Protein AF-A0A9N8PNR7-F1 (afdb_monomer_lite)

Radius of gyration: 20.7 Å; chains: 1; bounding box: 48×47×60 Å

pLDDT: mean 72.51, std 18.79, range [33.12, 95.94]

InterPro domains:
  IPR016035 Acyl transferase/acyl hydrolase/lysophospholipase [SSF52151] (1-123)

Structure (mmCIF, N/CA/C/O backbone):
data_AF-A0A9N8PNR7-F1
#
_entry.id   AF-A0A9N8PNR7-F1
#
loop_
_atom_site.group_PDB
_atom_site.id
_atom_site.type_symbol
_atom_site.label_atom_id
_atom_site.label_alt_id
_atom_site.label_comp_id
_atom_site.label_asym_id
_atom_site.label_entity_id
_atom_site.label_seq_id
_atom_site.pdbx_PDB_ins_code
_atom_site.Cartn_x
_atom_site.Cartn_y
_atom_site.Cartn_z
_atom_site.occupancy
_atom_site.B_iso_or_equiv
_atom_site.auth_seq_id
_atom_site.auth_comp_id
_atom_site.auth_asym_id
_atom_site.auth_atom_id
_atom_site.pdbx_PDB_model_num
ATOM 1 N N . GLY A 1 1 ? -2.608 -2.794 10.780 1.00 58.34 1 GLY A N 1
ATOM 2 C CA . GLY A 1 1 ? -4.012 -2.817 11.255 1.00 58.34 1 GLY A CA 1
ATOM 3 C C . GLY A 1 1 ? -4.199 -1.891 12.449 1.00 58.34 1 GLY A C 1
ATOM 4 O O . GLY A 1 1 ? -3.217 -1.513 13.078 1.00 58.34 1 GLY A O 1
ATOM 5 N N . GLY A 1 2 ? -5.443 -1.522 12.770 1.00 70.50 2 GLY A N 1
ATOM 6 C CA . GLY A 1 2 ? -5.785 -0.768 13.983 1.00 70.50 2 GLY A CA 1
ATOM 7 C C . GLY A 1 2 ? -6.489 0.559 13.710 1.00 70.50 2 GLY A C 1
ATOM 8 O O . GLY A 1 2 ? -5.841 1.603 13.689 1.00 70.50 2 GLY A O 1
ATOM 9 N N . GLY A 1 3 ? -7.816 0.512 13.554 1.00 73.62 3 GLY A N 1
ATOM 10 C CA . GLY A 1 3 ? -8.660 1.704 13.417 1.00 73.62 3 GLY A CA 1
ATOM 11 C C . GLY A 1 3 ? -8.227 2.585 12.248 1.00 73.62 3 GLY A C 1
ATOM 12 O O . GLY A 1 3 ? -7.808 2.075 11.209 1.00 73.62 3 GLY A O 1
ATOM 13 N N . ILE A 1 4 ? -8.240 3.903 12.432 1.00 73.75 4 ILE A N 1
ATOM 14 C CA . ILE A 1 4 ? -7.904 4.839 11.354 1.00 73.75 4 ILE A CA 1
ATOM 15 C C . ILE A 1 4 ? -6.469 4.709 10.824 1.00 73.75 4 ILE A C 1
ATOM 17 O O . ILE A 1 4 ? -6.209 5.003 9.661 1.00 73.75 4 ILE A O 1
ATOM 21 N N . ARG A 1 5 ? -5.552 4.129 11.610 1.00 78.31 5 ARG A N 1
ATOM 22 C CA . ARG A 1 5 ? -4.163 3.883 11.189 1.00 78.31 5 ARG A CA 1
ATOM 23 C C . ARG A 1 5 ? -4.039 2.875 10.044 1.00 78.31 5 ARG A C 1
ATOM 25 O O . ARG A 1 5 ? -2.979 2.780 9.444 1.00 78.31 5 ARG A O 1
ATOM 32 N N . GLY A 1 6 ? -5.096 2.127 9.710 1.00 83.88 6 GLY A N 1
ATOM 33 C CA . GLY A 1 6 ? -5.101 1.320 8.483 1.00 83.88 6 GLY A CA 1
ATOM 34 C C . GLY A 1 6 ? -4.947 2.161 7.210 1.00 83.88 6 GLY A C 1
ATOM 35 O O . GLY A 1 6 ? -4.367 1.670 6.247 1.00 83.88 6 GLY A O 1
ATOM 36 N N . LEU A 1 7 ? -5.345 3.441 7.239 1.00 87.62 7 LEU A N 1
ATOM 37 C CA . LEU A 1 7 ? -5.120 4.375 6.132 1.00 87.62 7 LEU A CA 1
ATOM 38 C C . LEU A 1 7 ? -3.624 4.570 5.850 1.00 87.62 7 LEU A C 1
ATOM 40 O O . LEU A 1 7 ? -3.218 4.660 4.701 1.00 87.62 7 LEU A O 1
ATOM 44 N N . VAL A 1 8 ? -2.788 4.545 6.889 1.00 88.31 8 VAL A N 1
ATOM 45 C CA . VAL A 1 8 ? -1.325 4.634 6.766 1.00 88.31 8 VAL A CA 1
ATOM 46 C C . VAL A 1 8 ? -0.791 3.474 5.932 1.00 88.31 8 VAL A C 1
ATOM 48 O O . VAL A 1 8 ? -0.008 3.682 5.014 1.00 88.31 8 VAL A O 1
ATOM 51 N N . SER A 1 9 ? -1.248 2.250 6.220 1.00 89.56 9 SER A N 1
ATOM 52 C CA . SER A 1 9 ? -0.855 1.057 5.463 1.00 89.56 9 SER A CA 1
ATOM 53 C C . SER A 1 9 ? -1.266 1.158 3.994 1.00 89.56 9 SER A C 1
ATOM 55 O O . SER A 1 9 ? -0.486 0.780 3.127 1.00 89.56 9 SER A O 1
ATOM 57 N N . LEU A 1 10 ? -2.458 1.694 3.715 1.00 93.38 10 LEU A N 1
ATOM 58 C CA . LEU A 1 10 ? -2.933 1.905 2.348 1.00 93.38 10 LEU A CA 1
ATOM 59 C C . LEU A 1 10 ? -2.099 2.944 1.596 1.00 93.38 10 LEU A C 1
ATOM 61 O O . LEU A 1 10 ? -1.730 2.699 0.456 1.00 93.38 10 LEU A O 1
ATOM 65 N N . LEU A 1 11 ? -1.755 4.065 2.230 1.00 93.25 11 LEU A N 1
ATOM 66 C CA . LEU A 1 11 ? -0.949 5.116 1.600 1.00 93.25 11 LEU A CA 1
ATOM 67 C C . LEU A 1 11 ? 0.505 4.681 1.376 1.00 93.25 11 LEU A C 1
ATOM 69 O O . LEU A 1 11 ? 1.090 4.986 0.340 1.00 93.25 11 LEU A O 1
ATOM 73 N N . ILE A 1 12 ? 1.087 3.918 2.309 1.00 92.81 12 ILE A N 1
ATOM 74 C CA . ILE A 1 12 ? 2.406 3.303 2.100 1.00 92.81 12 ILE A CA 1
ATOM 75 C C . ILE A 1 12 ? 2.353 2.337 0.915 1.00 92.81 12 ILE A C 1
ATOM 77 O O . ILE A 1 12 ? 3.214 2.390 0.038 1.00 92.81 12 ILE A O 1
ATOM 81 N N . LEU A 1 13 ? 1.327 1.484 0.856 1.00 95.06 13 LEU A N 1
ATOM 82 C CA . LEU A 1 13 ? 1.155 0.551 -0.251 1.00 95.06 13 LEU A CA 1
ATOM 83 C C . LEU A 1 13 ? 0.914 1.271 -1.584 1.00 95.06 13 LEU A C 1
ATOM 85 O O . LEU A 1 13 ? 1.477 0.860 -2.593 1.00 95.06 13 LEU A O 1
ATOM 89 N N . GLN A 1 14 ? 0.141 2.359 -1.595 1.00 95.94 14 GLN A N 1
ATOM 90 C CA . GLN A 1 14 ? -0.050 3.212 -2.770 1.00 95.94 14 GLN A CA 1
ATOM 91 C C . GLN A 1 14 ? 1.293 3.721 -3.289 1.00 95.94 14 GLN A C 1
ATOM 93 O O . GLN A 1 14 ? 1.580 3.567 -4.473 1.00 95.94 14 GLN A O 1
ATOM 98 N N . ARG A 1 15 ? 2.160 4.222 -2.402 1.00 95.25 15 ARG A N 1
ATOM 99 C CA . ARG A 1 15 ? 3.491 4.697 -2.789 1.00 95.25 15 ARG A CA 1
ATOM 100 C C . ARG A 1 15 ? 4.375 3.581 -3.351 1.00 95.25 15 ARG A C 1
ATOM 102 O O . ARG A 1 15 ? 5.071 3.789 -4.340 1.00 95.25 15 ARG A O 1
ATOM 109 N N . ILE A 1 16 ? 4.323 2.382 -2.769 1.00 95.62 16 ILE A N 1
ATOM 110 C CA . ILE A 1 16 ? 5.032 1.206 -3.303 1.00 95.62 16 ILE A CA 1
ATOM 111 C C . ILE A 1 16 ? 4.510 0.844 -4.701 1.00 95.62 16 ILE A C 1
ATOM 113 O O . ILE A 1 16 ? 5.301 0.591 -5.606 1.00 95.62 16 ILE A O 1
ATOM 117 N N . LEU A 1 17 ? 3.191 0.855 -4.904 1.00 95.62 17 LEU A N 1
ATOM 118 C CA . LEU A 1 17 ? 2.580 0.580 -6.206 1.00 95.62 17 LEU A CA 1
ATOM 119 C C . LEU A 1 17 ? 2.934 1.644 -7.256 1.00 95.62 17 LEU A C 1
ATOM 121 O O . LEU A 1 17 ? 3.054 1.310 -8.432 1.00 95.62 17 LEU A O 1
ATOM 125 N N . GLU A 1 18 ? 3.155 2.897 -6.854 1.00 95.25 18 GLU A N 1
ATOM 126 C CA . GLU A 1 18 ? 3.655 3.947 -7.749 1.00 95.25 18 GLU A CA 1
ATOM 127 C C . GLU A 1 18 ? 5.088 3.648 -8.198 1.00 95.25 18 GLU A C 1
ATOM 129 O O . GLU A 1 18 ? 5.371 3.711 -9.392 1.00 95.25 18 GLU A O 1
ATOM 134 N N . PHE A 1 19 ? 5.971 3.225 -7.285 1.00 95.88 19 PHE A N 1
ATOM 135 C CA . PHE A 1 19 ? 7.318 2.783 -7.661 1.00 95.88 19 PHE A CA 1
ATOM 136 C C . PHE A 1 19 ? 7.293 1.563 -8.590 1.00 95.88 19 PHE A C 1
ATOM 138 O O . PHE A 1 19 ? 8.064 1.506 -9.545 1.00 95.88 19 PHE A O 1
ATOM 145 N N . ILE A 1 20 ? 6.389 0.607 -8.353 1.00 95.31 20 ILE A N 1
ATOM 146 C CA . ILE A 1 20 ? 6.191 -0.555 -9.235 1.00 95.31 20 ILE A CA 1
ATOM 147 C C . ILE A 1 20 ? 5.739 -0.106 -10.626 1.00 95.31 20 ILE A C 1
ATOM 149 O O . ILE A 1 20 ? 6.285 -0.569 -11.624 1.00 95.31 20 ILE A O 1
ATOM 153 N N . ARG A 1 21 ? 4.759 0.802 -10.706 1.00 92.88 21 ARG A N 1
ATOM 154 C CA . ARG A 1 21 ? 4.274 1.360 -11.975 1.00 92.88 21 ARG A CA 1
ATOM 155 C C . ARG A 1 21 ? 5.414 2.003 -12.758 1.00 92.88 21 ARG A C 1
ATOM 157 O O . ARG A 1 21 ? 5.539 1.772 -13.958 1.00 92.88 21 ARG A O 1
ATOM 164 N N . ASP A 1 22 ? 6.219 2.815 -12.085 1.00 93.25 22 ASP A N 1
ATOM 165 C CA . ASP A 1 22 ? 7.302 3.555 -12.720 1.00 93.25 22 ASP A CA 1
ATOM 166 C C . ASP A 1 22 ? 8.418 2.605 -13.201 1.00 93.25 22 ASP A C 1
ATOM 168 O O . ASP A 1 22 ? 8.936 2.786 -14.304 1.00 93.25 22 ASP A O 1
ATOM 172 N N . GLU A 1 23 ? 8.727 1.538 -12.453 1.00 94.06 23 GLU A N 1
ATOM 173 C CA . GLU A 1 23 ? 9.677 0.508 -12.902 1.00 94.06 23 GLU A CA 1
ATOM 174 C C . GLU A 1 23 ? 9.130 -0.333 -14.068 1.00 94.06 23 GLU A C 1
ATOM 176 O O . GLU A 1 23 ? 9.858 -0.573 -15.027 1.00 94.06 23 GLU A O 1
ATOM 181 N N . GLU A 1 24 ? 7.851 -0.733 -14.050 1.00 91.25 24 GLU A N 1
ATOM 182 C CA . GLU A 1 24 ? 7.217 -1.434 -15.183 1.00 91.25 24 GLU A CA 1
ATOM 183 C C . GLU A 1 24 ? 7.305 -0.607 -16.469 1.00 91.25 24 GLU A C 1
ATOM 185 O O . GLU A 1 24 ? 7.674 -1.134 -17.518 1.00 91.25 24 GLU A O 1
ATOM 190 N N . ARG A 1 25 ? 7.032 0.702 -16.380 1.00 89.12 25 ARG A N 1
ATOM 191 C CA . ARG A 1 25 ? 7.187 1.631 -17.508 1.00 89.12 25 ARG A CA 1
ATOM 192 C C . ARG A 1 25 ? 8.635 1.688 -17.987 1.00 89.12 25 ARG A C 1
ATOM 194 O O . ARG A 1 25 ? 8.876 1.620 -19.186 1.00 89.12 25 ARG A O 1
ATOM 201 N N . GLY A 1 26 ? 9.598 1.767 -17.067 1.00 90.19 26 GLY A N 1
ATOM 202 C CA . GLY A 1 26 ? 11.021 1.741 -17.409 1.00 90.19 26 GLY A CA 1
ATOM 203 C C . GLY A 1 26 ? 11.433 0.458 -18.136 1.00 90.19 26 GLY A C 1
ATOM 204 O O . GLY A 1 26 ? 12.176 0.510 -19.114 1.00 90.19 26 GLY A O 1
ATOM 205 N N . CYS A 1 27 ? 10.933 -0.699 -17.700 1.00 89.25 27 CYS A N 1
ATOM 206 C CA . CYS A 1 27 ? 11.158 -1.967 -18.388 1.00 89.25 27 CYS A CA 1
ATOM 207 C C . CYS A 1 27 ? 10.496 -2.013 -19.773 1.00 89.25 27 CYS A C 1
ATOM 209 O O . CYS A 1 27 ? 11.115 -2.509 -20.712 1.00 89.25 27 CYS A O 1
ATOM 211 N N . ASP A 1 28 ? 9.282 -1.483 -19.918 1.00 88.00 28 ASP A N 1
ATOM 212 C CA . ASP A 1 28 ? 8.586 -1.417 -21.207 1.00 88.00 28 ASP A CA 1
ATOM 213 C C . ASP A 1 28 ? 9.325 -0.523 -22.208 1.00 88.00 28 ASP A C 1
ATOM 215 O O . ASP A 1 28 ? 9.525 -0.938 -23.349 1.00 88.00 28 ASP A O 1
ATOM 219 N N . THR A 1 29 ? 9.813 0.647 -21.779 1.00 89.25 29 THR A N 1
ATOM 220 C CA . THR A 1 29 ? 10.646 1.526 -22.616 1.00 89.25 29 THR A CA 1
ATOM 221 C C . THR A 1 29 ? 11.879 0.788 -23.133 1.00 89.25 29 THR A C 1
ATOM 223 O O . THR A 1 29 ? 12.111 0.764 -24.337 1.00 89.25 29 THR A O 1
ATOM 226 N N . ARG A 1 30 ? 12.617 0.097 -22.251 1.00 90.12 30 ARG A N 1
ATOM 227 C CA . ARG A 1 30 ? 13.812 -0.677 -22.639 1.00 90.12 30 ARG A CA 1
ATOM 228 C C . ARG A 1 30 ? 13.486 -1.805 -23.624 1.00 90.12 30 ARG A C 1
ATOM 230 O O . ARG A 1 30 ? 14.284 -2.091 -24.510 1.00 90.12 30 ARG A O 1
ATOM 237 N N . MET A 1 31 ? 12.327 -2.457 -23.484 1.00 87.81 31 MET A N 1
ATOM 238 C CA . MET A 1 31 ? 11.883 -3.485 -24.435 1.00 87.81 31 MET A CA 1
ATOM 239 C C . MET A 1 31 ? 11.605 -2.894 -25.818 1.00 87.81 31 MET A C 1
ATOM 241 O O . MET A 1 31 ? 12.030 -3.473 -26.815 1.00 87.81 31 MET A O 1
ATOM 245 N N . VAL A 1 32 ? 10.926 -1.745 -25.871 1.00 88.81 32 VAL A N 1
ATOM 246 C CA . VAL A 1 32 ? 10.644 -1.036 -27.128 1.00 88.81 32 VAL A CA 1
ATOM 247 C C . VAL A 1 32 ? 11.936 -0.562 -27.792 1.00 88.81 32 VAL A C 1
ATOM 249 O O . VAL A 1 32 ? 12.107 -0.768 -28.990 1.00 88.81 32 VAL A O 1
ATOM 252 N N . GLU A 1 33 ? 12.873 0.001 -27.025 1.00 90.56 33 GLU A N 1
ATOM 253 C CA . GLU A 1 33 ? 14.196 0.419 -27.515 1.00 90.56 33 GLU A CA 1
ATOM 254 C C . GLU A 1 33 ? 15.016 -0.755 -28.071 1.00 90.56 33 GLU A C 1
ATOM 256 O O . GLU A 1 33 ? 15.728 -0.600 -29.060 1.00 90.56 33 GLU A O 1
ATOM 261 N N . ALA A 1 34 ? 14.870 -1.948 -27.489 1.00 90.50 34 ALA A N 1
ATOM 262 C CA . ALA A 1 34 ? 15.468 -3.183 -27.993 1.00 90.50 34 ALA A CA 1
ATOM 263 C C . ALA A 1 34 ? 14.737 -3.776 -29.221 1.00 90.50 34 ALA A C 1
ATOM 265 O O . ALA A 1 34 ? 15.109 -4.846 -29.699 1.00 90.50 34 ALA A O 1
ATOM 266 N N . GLY A 1 35 ? 13.701 -3.108 -29.741 1.00 88.81 35 GLY A N 1
ATOM 267 C CA . GLY A 1 35 ? 12.937 -3.546 -30.913 1.00 88.81 35 GLY A CA 1
ATOM 268 C C . GLY A 1 35 ? 11.841 -4.573 -30.614 1.00 88.81 35 GLY A C 1
ATOM 269 O O . GLY A 1 35 ? 11.294 -5.173 -31.540 1.00 88.81 35 GLY A O 1
ATOM 270 N N . HIS A 1 36 ? 11.494 -4.789 -29.343 1.00 86.81 36 HIS A N 1
ATOM 271 C CA . HIS A 1 36 ? 10.441 -5.717 -28.931 1.00 86.81 36 HIS A CA 1
ATOM 272 C C . HIS A 1 36 ? 9.119 -4.999 -28.629 1.00 86.81 36 HIS A C 1
ATOM 274 O O . HIS A 1 36 ? 9.076 -3.835 -28.235 1.00 86.81 36 HIS A O 1
ATOM 280 N N . ARG A 1 37 ? 7.999 -5.721 -28.761 1.00 80.81 37 ARG A N 1
ATOM 281 C CA . ARG A 1 37 ? 6.677 -5.208 -28.377 1.00 80.81 37 ARG A CA 1
ATOM 282 C C . ARG A 1 37 ? 6.503 -5.293 -26.861 1.00 80.81 37 ARG A C 1
ATOM 284 O O . ARG A 1 37 ? 6.556 -6.388 -26.306 1.00 80.81 37 ARG A O 1
ATOM 291 N N . ALA A 1 38 ? 6.252 -4.165 -26.199 1.00 78.94 38 ALA A N 1
ATOM 292 C CA . ALA A 1 38 ? 5.983 -4.150 -24.763 1.00 78.94 38 ALA A CA 1
ATOM 293 C C . ALA A 1 38 ? 4.488 -4.391 -24.454 1.00 78.94 38 ALA A C 1
ATOM 295 O O . ALA A 1 38 ? 3.630 -3.876 -25.182 1.00 78.94 38 ALA A O 1
ATOM 296 N N . PRO A 1 39 ? 4.146 -5.115 -23.369 1.00 71.38 39 PRO A N 1
ATOM 297 C CA . PRO A 1 39 ? 2.766 -5.498 -23.058 1.00 71.38 39 PRO A CA 1
ATOM 298 C C . PRO A 1 39 ? 1.781 -4.331 -22.915 1.00 71.38 39 PRO A C 1
ATOM 300 O O . PRO A 1 39 ? 0.607 -4.504 -23.217 1.00 71.38 39 PRO A O 1
ATOM 303 N N . ARG A 1 40 ? 2.242 -3.155 -22.466 1.00 66.81 40 ARG A N 1
ATOM 304 C CA . ARG A 1 40 ? 1.393 -1.980 -22.175 1.00 66.81 40 ARG A CA 1
ATOM 305 C C . ARG A 1 40 ? 1.332 -0.954 -23.315 1.00 66.81 40 ARG A C 1
ATOM 307 O O . ARG A 1 40 ? 0.836 0.152 -23.135 1.00 66.81 40 ARG A O 1
ATOM 314 N N . THR A 1 41 ? 1.856 -1.289 -24.495 1.00 59.19 41 THR A N 1
ATOM 315 C CA . THR A 1 41 ? 1.857 -0.389 -25.668 1.00 59.19 41 THR A CA 1
ATOM 316 C C . THR A 1 41 ? 0.569 -0.459 -26.495 1.00 59.19 41 THR A C 1
ATOM 318 O O . THR A 1 41 ? 0.453 0.222 -27.509 1.00 59.19 41 THR A O 1
ATOM 321 N N . ASP A 1 42 ? -0.421 -1.247 -26.063 1.00 55.25 42 ASP A N 1
ATOM 322 C CA . ASP A 1 42 ? -1.692 -1.496 -26.756 1.00 55.25 42 ASP A CA 1
ATOM 323 C C . ASP A 1 42 ? -2.754 -0.392 -26.562 1.00 55.25 42 ASP A C 1
ATOM 325 O O . ASP A 1 42 ? -3.923 -0.597 -26.878 1.00 55.25 42 ASP A O 1
ATOM 329 N N . GLY A 1 43 ? -2.365 0.797 -26.086 1.00 50.69 43 GLY A N 1
ATOM 330 C CA . GLY A 1 43 ? -3.255 1.961 -25.990 1.00 50.69 43 GLY A CA 1
ATOM 331 C C . GLY A 1 43 ? -4.166 1.985 -24.760 1.00 50.69 43 GLY A C 1
ATOM 332 O O . GLY A 1 43 ? -5.030 2.856 -24.671 1.00 50.69 43 GLY A O 1
ATOM 333 N N . ARG A 1 44 ? -3.978 1.076 -23.791 1.00 53.78 44 ARG A N 1
ATOM 334 C CA . ARG A 1 44 ? -4.575 1.236 -22.456 1.00 53.78 44 ARG A CA 1
ATOM 335 C C . ARG A 1 44 ? -3.921 2.411 -21.745 1.00 53.78 44 ARG A C 1
ATOM 337 O O . ARG A 1 44 ? -2.724 2.643 -21.902 1.00 53.78 44 ARG A O 1
ATOM 344 N N . ASP A 1 45 ? -4.720 3.148 -20.980 1.00 54.31 45 ASP A N 1
ATOM 345 C CA . ASP A 1 45 ? -4.266 4.325 -20.251 1.00 54.31 45 ASP A CA 1
ATOM 346 C C . ASP A 1 45 ? -3.057 3.969 -19.372 1.00 54.31 45 ASP A C 1
ATOM 348 O O . ASP A 1 45 ? -3.159 3.298 -18.342 1.00 54.31 45 ASP A O 1
ATOM 352 N N . ASN A 1 46 ? -1.875 4.417 -19.802 1.00 55.59 46 ASN A N 1
ATOM 353 C CA . ASN A 1 46 ? -0.611 4.149 -19.125 1.00 55.59 46 ASN A CA 1
ATOM 354 C C . ASN A 1 46 ? -0.566 4.758 -17.719 1.00 55.59 46 ASN A C 1
ATOM 356 O O . ASN A 1 46 ? 0.385 4.491 -16.983 1.00 55.59 46 ASN A O 1
ATOM 360 N N . THR A 1 47 ? -1.565 5.559 -17.339 1.00 62.16 47 THR A N 1
ATOM 361 C CA . THR A 1 47 ? -1.731 6.227 -16.042 1.00 62.16 47 THR A CA 1
ATOM 362 C C . THR A 1 47 ? -2.281 5.303 -14.948 1.00 62.16 47 THR A C 1
ATOM 364 O O . THR A 1 47 ? -2.176 5.634 -13.766 1.00 62.16 47 THR A O 1
ATOM 367 N N . GLU A 1 48 ? -2.801 4.126 -15.307 1.00 79.06 48 GLU A N 1
ATOM 368 C CA . GLU A 1 48 ? -3.464 3.231 -14.360 1.00 79.06 48 GLU A CA 1
ATOM 369 C C . GLU A 1 48 ? -2.496 2.627 -13.325 1.00 79.06 48 GLU A C 1
ATOM 371 O O . GLU A 1 48 ? -1.408 2.128 -13.639 1.00 79.06 48 GLU A O 1
ATOM 376 N N . MET A 1 49 ? -2.909 2.665 -12.056 1.00 88.25 49 MET A N 1
ATOM 377 C CA . MET A 1 49 ? -2.165 2.070 -10.950 1.00 88.25 49 MET A CA 1
ATOM 378 C C . MET A 1 49 ? -2.196 0.536 -11.016 1.00 88.25 49 MET A C 1
ATOM 380 O O . MET A 1 49 ? -3.261 -0.044 -11.226 1.00 88.25 49 MET A O 1
ATOM 384 N N . PRO A 1 50 ? -1.065 -0.156 -10.783 1.00 91.44 50 PRO A N 1
ATOM 385 C CA . PRO A 1 50 ? -1.054 -1.610 -10.743 1.00 91.44 50 PRO A CA 1
ATOM 386 C C . PRO A 1 50 ? -1.926 -2.151 -9.604 1.00 91.44 50 PRO A C 1
ATOM 388 O O . PRO A 1 50 ? -1.912 -1.631 -8.487 1.00 91.44 50 PRO A O 1
ATOM 391 N N . LEU A 1 51 ? -2.631 -3.255 -9.864 1.00 90.62 51 LEU A N 1
ATOM 392 C CA . LEU A 1 51 ? -3.344 -3.992 -8.823 1.00 90.62 51 LEU A CA 1
ATOM 393 C C . LEU A 1 51 ? -2.355 -4.697 -7.893 1.00 90.62 51 LEU A C 1
ATOM 395 O O . LEU A 1 51 ? -1.468 -5.425 -8.348 1.00 90.62 51 LEU A O 1
ATOM 399 N N . ALA A 1 52 ? -2.555 -4.547 -6.583 1.00 93.00 52 ALA A N 1
ATOM 400 C CA . ALA A 1 52 ? -1.720 -5.188 -5.570 1.00 93.00 52 ALA A CA 1
ATOM 401 C C . ALA A 1 52 ? -1.673 -6.718 -5.744 1.00 93.00 52 ALA A C 1
ATOM 403 O O . ALA A 1 52 ? -0.604 -7.320 -5.669 1.00 93.00 52 ALA A O 1
ATOM 404 N N . CYS A 1 53 ? -2.804 -7.350 -6.068 1.00 90.25 53 CYS A N 1
ATOM 405 C CA . CYS A 1 53 ? -2.891 -8.799 -6.264 1.00 90.25 53 CYS A CA 1
ATOM 406 C C . CYS A 1 53 ? -2.055 -9.344 -7.440 1.00 90.25 53 CYS A C 1
ATOM 408 O O . CYS A 1 53 ? -1.899 -10.554 -7.546 1.00 90.25 53 CYS A O 1
ATOM 410 N N . HIS A 1 54 ? -1.511 -8.493 -8.322 1.00 89.38 54 HIS A N 1
ATOM 411 C CA . HIS A 1 54 ? -0.575 -8.923 -9.372 1.00 89.38 54 HIS A CA 1
ATOM 412 C C . HIS A 1 54 ? 0.874 -9.067 -8.889 1.00 89.38 54 HIS A C 1
ATOM 414 O O . HIS A 1 54 ? 1.680 -9.670 -9.591 1.00 89.38 54 HIS A O 1
ATOM 420 N N . TYR A 1 55 ? 1.211 -8.498 -7.730 1.00 91.94 55 TYR A N 1
ATOM 421 C CA . TYR A 1 55 ? 2.568 -8.515 -7.167 1.00 91.94 55 TYR A CA 1
ATOM 422 C C . TYR A 1 55 ? 2.623 -9.223 -5.811 1.00 91.94 55 TYR A C 1
ATOM 424 O O . TYR A 1 55 ? 3.677 -9.708 -5.414 1.00 91.94 55 TYR A O 1
ATOM 432 N N . PHE A 1 56 ? 1.491 -9.309 -5.108 1.00 90.56 56 PHE A N 1
ATOM 433 C CA . PHE A 1 56 ? 1.382 -9.965 -3.811 1.00 90.56 56 PHE A CA 1
ATOM 434 C C . PHE A 1 56 ? 0.456 -11.179 -3.904 1.00 90.56 56 PHE A C 1
ATOM 436 O O . PHE A 1 56 ? -0.764 -11.029 -3.977 1.00 90.56 56 PHE A O 1
ATOM 443 N N . SER A 1 57 ? 1.035 -12.382 -3.848 1.00 85.44 57 SER A N 1
ATOM 444 C CA . SER A 1 57 ? 0.276 -13.643 -3.858 1.00 85.44 57 SER A CA 1
ATOM 445 C C . SER A 1 57 ? -0.582 -13.815 -2.606 1.00 85.44 57 SER A C 1
ATOM 447 O O . SER A 1 57 ? -1.677 -14.370 -2.662 1.00 85.44 57 SER A O 1
ATOM 449 N N . PHE A 1 58 ? -0.092 -13.317 -1.470 1.00 85.81 58 PHE A N 1
ATOM 450 C CA . PHE A 1 58 ? -0.781 -13.400 -0.192 1.00 85.81 58 PHE A CA 1
ATOM 451 C C . PHE A 1 58 ? -0.821 -12.036 0.489 1.00 85.81 58 PHE A C 1
ATOM 453 O O . PHE A 1 58 ? 0.178 -11.320 0.548 1.00 85.81 58 PHE A O 1
ATOM 460 N N . MET A 1 59 ? -1.985 -11.697 1.039 1.00 88.12 59 MET A N 1
ATOM 461 C CA . MET A 1 59 ? -2.198 -10.501 1.847 1.00 88.12 59 MET A CA 1
ATOM 462 C C . MET A 1 59 ? -2.855 -10.910 3.157 1.00 88.12 59 MET A C 1
ATOM 464 O O . MET A 1 59 ? -3.937 -11.496 3.167 1.00 88.12 59 MET A O 1
ATOM 468 N N . PHE A 1 60 ? -2.199 -10.585 4.266 1.00 86.25 60 PHE A N 1
ATOM 469 C CA . PHE A 1 60 ? -2.663 -10.928 5.603 1.00 86.25 60 PHE A CA 1
ATOM 470 C C . PHE A 1 60 ? -2.929 -9.664 6.408 1.00 86.25 60 PHE A C 1
ATOM 472 O O . PHE A 1 60 ? -2.196 -8.678 6.323 1.00 86.25 60 PHE A O 1
ATOM 479 N N . GLY A 1 61 ? -3.968 -9.698 7.237 1.00 84.31 61 GLY A N 1
ATOM 480 C CA . GLY A 1 61 ? -4.269 -8.586 8.118 1.00 84.31 61 GLY A CA 1
ATOM 481 C C . GLY A 1 61 ? -5.266 -8.949 9.204 1.00 84.31 61 GLY A C 1
ATOM 482 O O . GLY A 1 61 ? -6.171 -9.753 9.008 1.00 84.31 61 GLY A O 1
ATOM 483 N N . THR A 1 62 ? -5.106 -8.320 10.364 1.00 79.44 62 THR A N 1
ATOM 484 C CA . THR A 1 62 ? -6.006 -8.462 11.511 1.00 79.44 62 THR A CA 1
ATOM 485 C C . THR A 1 62 ? -6.809 -7.180 11.722 1.00 79.44 62 THR A C 1
ATOM 487 O O . THR A 1 62 ? -6.336 -6.067 11.447 1.00 79.44 62 THR A O 1
ATOM 490 N N . SER A 1 63 ? -8.046 -7.322 12.214 1.00 76.62 63 SER A N 1
ATOM 491 C CA . SER A 1 63 ? -8.983 -6.204 12.396 1.00 76.62 63 SER A CA 1
ATOM 492 C C . SER A 1 63 ? -9.156 -5.413 11.085 1.00 76.62 63 SER A C 1
ATOM 494 O O . SER A 1 63 ? -9.413 -6.010 10.043 1.00 76.62 63 SER A O 1
ATOM 496 N N . THR A 1 64 ? -8.965 -4.091 11.091 1.00 79.62 64 THR A N 1
ATOM 497 C CA . THR A 1 64 ? -9.069 -3.264 9.878 1.00 79.62 64 THR A CA 1
ATOM 498 C C . THR A 1 64 ? -8.080 -3.651 8.777 1.00 79.62 64 THR A C 1
ATOM 500 O O . THR A 1 64 ? -8.363 -3.431 7.605 1.00 79.62 64 THR A O 1
ATOM 503 N N . GLY A 1 65 ? -6.953 -4.285 9.126 1.00 85.38 65 GLY A N 1
ATOM 504 C CA . GLY A 1 65 ? -6.026 -4.838 8.137 1.00 85.38 65 GLY A CA 1
ATOM 505 C C . GLY A 1 65 ? -6.612 -6.019 7.361 1.00 85.38 65 GLY A C 1
ATOM 506 O O . GLY A 1 65 ? -6.274 -6.198 6.199 1.00 85.38 65 GLY A O 1
ATOM 507 N N . GLY A 1 66 ? -7.506 -6.801 7.973 1.00 85.69 66 GLY A N 1
ATOM 508 C CA . GLY A 1 66 ? -8.193 -7.901 7.291 1.00 85.69 66 GLY A CA 1
ATOM 509 C C . GLY A 1 66 ? -9.178 -7.393 6.240 1.00 85.69 66 GLY A C 1
ATOM 510 O O . GLY A 1 66 ? -9.245 -7.940 5.146 1.00 85.69 66 GLY A O 1
ATOM 511 N N . ILE A 1 67 ? -9.871 -6.285 6.529 1.00 84.62 67 ILE A N 1
ATOM 512 C CA . ILE A 1 67 ? -10.751 -5.613 5.559 1.00 84.62 67 ILE A CA 1
ATOM 513 C C . ILE A 1 67 ? -9.929 -5.138 4.353 1.00 84.62 67 ILE A C 1
ATOM 515 O O . ILE A 1 67 ? -10.299 -5.411 3.216 1.00 84.62 67 ILE A O 1
ATOM 519 N N . ILE A 1 68 ? -8.778 -4.498 4.597 1.00 90.62 68 ILE A N 1
ATOM 520 C CA . ILE A 1 68 ? -7.845 -4.074 3.539 1.00 90.62 68 ILE A CA 1
ATOM 521 C C . ILE A 1 68 ? -7.393 -5.271 2.690 1.00 90.62 68 ILE A C 1
ATOM 523 O O . ILE A 1 68 ? -7.438 -5.201 1.463 1.00 90.62 68 ILE A O 1
ATOM 527 N N . ALA A 1 69 ? -7.004 -6.378 3.330 1.00 90.12 69 ALA A N 1
ATOM 528 C CA . ALA A 1 69 ? -6.574 -7.590 2.635 1.00 90.12 69 ALA A CA 1
ATOM 529 C C . ALA A 1 69 ? -7.688 -8.193 1.757 1.00 90.12 69 ALA A C 1
ATOM 531 O O . ALA A 1 69 ? -7.419 -8.631 0.639 1.00 90.12 69 ALA A O 1
ATOM 532 N N . ILE A 1 70 ? -8.943 -8.178 2.221 1.00 86.44 70 ILE A N 1
ATOM 533 C CA . ILE A 1 70 ? -10.096 -8.633 1.431 1.00 86.44 70 ILE A CA 1
ATOM 534 C C . ILE A 1 70 ? -10.317 -7.723 0.219 1.00 86.44 70 ILE A C 1
ATOM 536 O O . ILE A 1 70 ? -10.445 -8.234 -0.892 1.00 86.44 70 ILE A O 1
ATOM 540 N N . MET A 1 71 ? -10.327 -6.399 0.411 1.00 88.31 71 MET A N 1
ATOM 541 C CA . MET A 1 71 ? -10.556 -5.439 -0.676 1.00 88.31 71 MET A CA 1
ATOM 542 C C . MET A 1 71 ? -9.485 -5.555 -1.769 1.00 88.31 71 MET A C 1
ATOM 544 O O . MET A 1 71 ? -9.812 -5.763 -2.933 1.00 88.31 71 MET A O 1
ATOM 548 N N . LEU A 1 72 ? -8.205 -5.491 -1.402 1.00 91.06 72 LEU A N 1
ATOM 549 C CA . LEU A 1 72 ? -7.105 -5.495 -2.375 1.00 91.06 72 LEU A CA 1
ATOM 550 C C . LEU A 1 72 ? -6.812 -6.882 -2.957 1.00 91.06 72 LEU A C 1
ATOM 552 O O . LEU A 1 72 ? -6.408 -6.997 -4.112 1.00 91.06 72 LEU A O 1
ATOM 556 N N . GLY A 1 73 ? -6.974 -7.936 -2.157 1.00 87.88 73 GLY A N 1
ATOM 557 C CA . GLY A 1 73 ? -6.645 -9.300 -2.560 1.00 87.88 73 GLY A CA 1
ATOM 558 C C . GLY A 1 73 ? -7.802 -10.030 -3.207 1.00 87.88 73 GLY A C 1
ATOM 559 O O . GLY A 1 73 ? -7.713 -10.441 -4.361 1.00 87.88 73 GLY A O 1
ATOM 560 N N . ARG A 1 74 ? -8.894 -10.210 -2.462 1.00 81.81 74 ARG A N 1
ATOM 561 C CA . ARG A 1 74 ? -10.019 -11.038 -2.913 1.00 81.81 74 ARG A CA 1
ATOM 562 C C . ARG A 1 74 ? -10.923 -10.306 -3.892 1.00 81.81 74 ARG A C 1
ATOM 564 O O . ARG A 1 74 ? -11.276 -10.887 -4.909 1.00 81.81 74 ARG A O 1
ATOM 571 N N . LEU A 1 75 ? -11.257 -9.047 -3.612 1.00 82.44 75 LEU A N 1
ATOM 572 C CA . LEU A 1 75 ? -12.085 -8.232 -4.509 1.00 82.44 75 LEU A CA 1
ATOM 573 C C . LEU A 1 75 ? -11.280 -7.600 -5.649 1.00 82.44 75 LEU A C 1
ATOM 575 O O . LEU A 1 75 ? -11.870 -6.982 -6.527 1.00 82.44 75 LEU A O 1
ATOM 579 N N . ARG A 1 76 ? -9.945 -7.754 -5.638 1.00 85.06 76 ARG A N 1
ATOM 580 C CA . ARG A 1 76 ? -9.018 -7.171 -6.623 1.00 85.06 76 ARG A CA 1
ATOM 581 C C . ARG A 1 76 ? -9.246 -5.668 -6.833 1.00 85.06 76 ARG A C 1
ATOM 583 O O . ARG A 1 76 ? -9.072 -5.156 -7.934 1.00 85.06 76 ARG A O 1
ATOM 590 N N . MET A 1 77 ? -9.645 -4.974 -5.769 1.00 86.44 77 MET A N 1
ATOM 591 C CA . MET A 1 77 ? -9.949 -3.549 -5.795 1.00 86.44 77 MET A CA 1
ATOM 592 C C . MET A 1 77 ? -8.676 -2.734 -6.041 1.00 86.44 77 MET A C 1
ATOM 594 O O . MET A 1 77 ? -7.620 -3.031 -5.471 1.00 86.44 77 MET A O 1
ATOM 598 N N . GLY A 1 78 ? -8.786 -1.682 -6.856 1.00 89.75 78 GLY A N 1
ATOM 599 C CA . GLY A 1 78 ? -7.714 -0.712 -7.051 1.00 89.75 78 GLY A CA 1
ATOM 600 C C . GLY A 1 78 ? -7.332 -0.020 -5.741 1.00 89.75 78 GLY A C 1
ATOM 601 O O . GLY A 1 78 ? -8.157 0.166 -4.845 1.00 89.75 78 GLY A O 1
ATOM 602 N N . ILE A 1 79 ? -6.064 0.377 -5.603 1.00 94.31 79 ILE A N 1
ATOM 603 C CA . ILE A 1 79 ? -5.584 0.988 -4.354 1.00 94.31 79 ILE A CA 1
ATOM 604 C C . ILE A 1 79 ? -6.283 2.319 -4.041 1.00 94.31 79 ILE A C 1
ATOM 606 O O . ILE A 1 79 ? -6.570 2.587 -2.876 1.00 94.31 79 ILE A O 1
ATOM 610 N N . ASN A 1 80 ? -6.612 3.114 -5.063 1.00 93.12 80 ASN A N 1
ATOM 611 C CA . ASN A 1 80 ? -7.309 4.392 -4.897 1.00 93.12 80 ASN A CA 1
ATOM 612 C C . ASN A 1 80 ? -8.746 4.174 -4.395 1.00 93.12 80 ASN A C 1
ATOM 614 O O . ASN A 1 80 ? -9.114 4.714 -3.354 1.00 93.12 80 ASN A O 1
ATOM 618 N N . ASP A 1 81 ? -9.500 3.280 -5.041 1.00 90.12 81 ASP A N 1
ATOM 619 C CA . ASP A 1 81 ? -10.864 2.926 -4.620 1.00 90.12 81 ASP A CA 1
ATOM 620 C C . ASP A 1 81 ? -10.890 2.331 -3.208 1.00 90.12 81 ASP A C 1
ATOM 622 O O . ASP A 1 81 ? -11.801 2.588 -2.415 1.00 90.12 81 ASP A O 1
ATOM 626 N N . CYS A 1 82 ? -9.859 1.554 -2.866 1.00 91.06 82 CYS A N 1
ATOM 627 C CA . CYS A 1 82 ? -9.678 0.989 -1.537 1.00 91.06 82 CYS A CA 1
ATOM 628 C C . CYS A 1 82 ? -9.437 2.079 -0.485 1.00 91.06 82 CYS A C 1
ATOM 630 O O . CYS A 1 82 ? -10.044 2.035 0.587 1.00 91.06 82 CYS A O 1
ATOM 632 N N . ILE A 1 83 ? -8.609 3.086 -0.788 1.00 91.94 83 ILE A N 1
ATOM 633 C CA . ILE A 1 83 ? -8.396 4.253 0.078 1.00 91.94 83 ILE A CA 1
ATOM 634 C C . ILE A 1 83 ? -9.704 5.016 0.290 1.00 91.94 83 ILE A C 1
ATOM 636 O O . ILE A 1 83 ? -10.051 5.308 1.436 1.00 91.94 83 ILE A O 1
ATOM 640 N N . ASP A 1 84 ? -10.458 5.296 -0.769 1.00 89.50 84 ASP A N 1
ATOM 641 C CA . ASP A 1 84 ? -11.702 6.063 -0.668 1.00 89.50 84 ASP A CA 1
ATOM 642 C C . ASP A 1 84 ? -12.791 5.291 0.080 1.00 89.50 84 ASP A C 1
ATOM 644 O O . ASP A 1 84 ? -13.447 5.825 0.982 1.00 89.50 84 ASP A O 1
ATOM 648 N N . THR A 1 85 ? -12.902 3.990 -0.186 1.00 86.69 85 THR A N 1
ATOM 649 C CA . THR A 1 85 ? -13.756 3.081 0.585 1.00 86.69 85 THR A CA 1
ATOM 650 C C . THR A 1 85 ? -13.347 3.064 2.059 1.00 86.69 85 THR A C 1
ATOM 652 O O . THR A 1 85 ? -14.207 3.127 2.941 1.00 86.69 85 THR A O 1
ATOM 655 N N . TYR A 1 86 ? -12.044 3.050 2.359 1.00 86.88 86 TYR A N 1
ATOM 656 C CA . TYR A 1 86 ? -11.534 3.084 3.729 1.00 86.88 86 TYR A CA 1
ATOM 657 C C . TYR A 1 86 ? -11.803 4.421 4.432 1.00 86.88 86 TYR A C 1
ATOM 659 O O . TYR A 1 86 ? -12.131 4.432 5.620 1.00 86.88 86 TYR A O 1
ATOM 667 N N . ARG A 1 87 ? -11.710 5.551 3.721 1.00 85.00 87 ARG A N 1
ATOM 668 C CA . ARG A 1 87 ? -12.079 6.876 4.244 1.00 85.00 87 ARG A CA 1
ATOM 669 C C . ARG A 1 87 ? -13.566 6.931 4.594 1.00 85.00 87 ARG A C 1
ATOM 671 O O . ARG A 1 87 ? -13.916 7.429 5.662 1.00 85.00 87 ARG A O 1
ATOM 678 N N . ASN A 1 88 ? -14.431 6.370 3.749 1.00 80.75 88 ASN A N 1
ATOM 679 C CA . ASN A 1 88 ? -15.876 6.301 3.996 1.00 80.75 88 ASN A CA 1
ATOM 680 C C . ASN A 1 88 ? -16.214 5.389 5.184 1.00 80.75 88 ASN A C 1
ATOM 682 O O . ASN A 1 88 ? -16.929 5.805 6.095 1.00 80.75 88 ASN A O 1
ATOM 686 N N . LEU A 1 89 ? -15.606 4.197 5.238 1.00 76.56 89 LEU A N 1
ATOM 687 C CA . LEU A 1 89 ? -15.651 3.306 6.404 1.00 76.56 89 LEU A CA 1
ATOM 688 C C . LEU A 1 89 ? -15.218 4.040 7.675 1.00 76.56 89 LEU A C 1
ATOM 690 O O . LEU A 1 89 ? -15.839 3.896 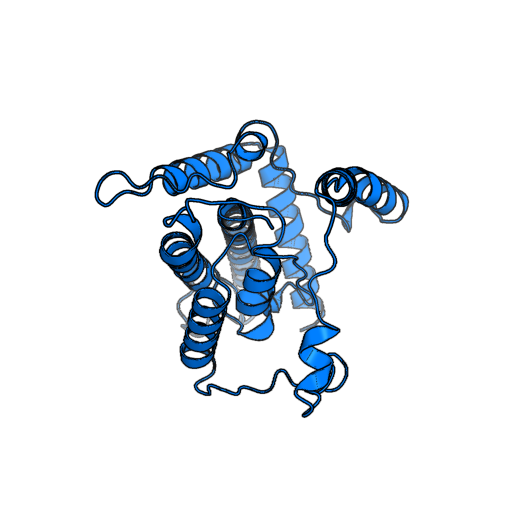8.726 1.00 76.56 89 LEU A O 1
ATOM 694 N N . GLY A 1 90 ? -14.148 4.830 7.577 1.00 71.81 90 GLY A N 1
ATOM 695 C CA . GLY A 1 90 ? -13.604 5.565 8.702 1.00 71.81 90 GLY A CA 1
ATOM 696 C C . GLY A 1 90 ? -14.571 6.600 9.263 1.00 71.81 90 GLY A C 1
ATOM 697 O O . GLY A 1 90 ? -14.706 6.688 10.482 1.00 71.81 90 GLY A O 1
ATOM 698 N N . ARG A 1 91 ? -15.297 7.304 8.391 1.00 71.25 91 ARG A N 1
ATOM 699 C CA . ARG A 1 91 ? -16.360 8.229 8.796 1.00 71.25 91 ARG A CA 1
ATOM 700 C C . ARG A 1 91 ? -17.503 7.491 9.496 1.00 71.25 91 ARG A C 1
ATOM 702 O O . ARG A 1 91 ? -17.810 7.762 10.651 1.00 71.25 91 ARG A O 1
ATOM 709 N N . GLU A 1 92 ? -18.058 6.452 8.872 1.00 68.69 92 GLU A N 1
ATOM 710 C CA . GLU A 1 92 ? -19.219 5.736 9.428 1.00 68.69 92 GLU A CA 1
ATOM 711 C C . GLU A 1 92 ? -18.932 4.959 10.729 1.00 68.69 92 GLU A C 1
ATOM 713 O O . GLU A 1 92 ? -19.827 4.808 11.572 1.00 68.69 92 GLU A O 1
ATOM 718 N N . ILE A 1 93 ? -17.704 4.450 10.894 1.00 67.50 93 ILE A N 1
ATOM 719 C CA . ILE A 1 93 ? -17.319 3.549 11.992 1.00 67.50 93 ILE A CA 1
ATOM 720 C C . ILE A 1 93 ? -16.536 4.269 13.098 1.00 67.50 93 ILE A C 1
ATOM 722 O O . ILE A 1 93 ? -16.723 3.935 14.271 1.00 67.50 93 ILE A O 1
ATOM 726 N N . PHE A 1 94 ? -15.660 5.227 12.768 1.00 61.50 94 PHE A N 1
ATOM 727 C CA . PHE A 1 94 ? -14.780 5.875 13.753 1.00 61.50 94 PHE A CA 1
ATOM 728 C C . PHE A 1 94 ? -15.286 7.234 14.260 1.00 61.50 94 PHE A C 1
ATOM 730 O O . PHE A 1 94 ? -14.765 7.695 15.274 1.00 61.50 94 PHE A O 1
ATOM 737 N N . GLU A 1 95 ? -16.294 7.860 13.638 1.00 60.72 95 GLU A N 1
ATOM 738 C CA . GLU A 1 95 ? -16.833 9.149 14.119 1.00 60.72 95 GLU A CA 1
ATOM 739 C C . GLU A 1 95 ? -17.765 9.006 15.332 1.00 60.72 95 GLU A C 1
ATOM 741 O O . GLU A 1 95 ? -17.756 9.848 16.232 1.00 60.72 95 GLU A O 1
ATOM 746 N N . LYS A 1 96 ? -18.573 7.938 15.412 1.00 54.22 96 LYS A N 1
ATOM 747 C CA . LYS A 1 96 ? -19.524 7.762 16.523 1.00 54.22 96 LYS A CA 1
ATOM 748 C C . LYS A 1 96 ? -18.878 7.032 17.698 1.00 54.22 96 LYS A C 1
ATOM 750 O O . LYS A 1 96 ? -18.839 5.804 17.742 1.00 54.22 96 LYS A O 1
ATOM 755 N N . ARG A 1 97 ? -18.431 7.803 18.697 1.00 51.31 97 ARG A N 1
ATOM 756 C CA . ARG A 1 97 ? -18.116 7.287 20.039 1.00 51.31 97 ARG A CA 1
ATOM 757 C C . ARG A 1 97 ? -19.369 6.637 20.627 1.00 51.31 97 ARG A C 1
ATOM 759 O O . ARG A 1 97 ? -20.366 7.318 20.834 1.00 51.31 97 ARG A O 1
ATOM 766 N N . GLN A 1 98 ? -19.319 5.340 20.924 1.00 51.69 98 GLN A N 1
ATOM 767 C CA . GLN A 1 98 ? -20.289 4.744 21.843 1.00 51.69 98 GLN A CA 1
ATOM 768 C C . GLN A 1 98 ? -19.970 5.286 23.250 1.00 51.69 98 GLN A C 1
ATOM 770 O O . GLN A 1 98 ? -18.854 5.064 23.726 1.00 51.69 98 GLN A O 1
ATOM 775 N N . PRO A 1 99 ? -20.882 6.036 23.900 1.00 42.44 99 PRO A N 1
ATOM 776 C CA . PRO A 1 99 ? -20.575 6.797 25.115 1.00 42.44 99 PRO A CA 1
ATOM 777 C C . PRO A 1 99 ? -20.296 5.929 26.355 1.00 42.44 99 PRO A C 1
ATOM 779 O O . PRO A 1 99 ? -19.804 6.445 27.353 1.00 42.44 99 PRO A O 1
ATOM 782 N N . PHE A 1 100 ? -20.532 4.614 26.295 1.00 40.44 100 PHE A N 1
ATOM 783 C CA . PHE A 1 100 ? -20.329 3.696 27.417 1.00 40.44 100 PHE A CA 1
ATOM 784 C C . PHE A 1 100 ? -19.485 2.485 27.006 1.00 40.44 100 PHE A C 1
ATOM 786 O O . PHE A 1 100 ? -19.998 1.430 26.643 1.00 40.44 100 PHE A O 1
ATOM 793 N N . HIS A 1 101 ? -18.160 2.625 27.084 1.00 43.28 101 HIS A N 1
ATOM 794 C CA . HIS A 1 101 ? -17.233 1.499 26.963 1.00 43.28 101 HIS A CA 1
ATOM 795 C C . HIS A 1 101 ? -17.193 0.703 28.281 1.00 43.28 101 HIS A C 1
ATOM 797 O O . HIS A 1 101 ? -16.238 0.801 29.048 1.00 43.28 101 HIS A O 1
ATOM 803 N N . PHE A 1 102 ? -18.247 -0.064 28.570 1.00 36.66 102 PHE A N 1
ATOM 804 C CA . PHE A 1 102 ? -18.194 -1.103 29.603 1.00 36.66 102 PHE A CA 1
ATOM 805 C C . PHE A 1 102 ? -17.569 -2.388 29.041 1.00 36.66 102 PHE A C 1
ATOM 807 O O . PHE A 1 102 ? -17.720 -2.712 27.859 1.00 36.66 102 PHE A O 1
ATOM 814 N N . LEU A 1 103 ? -16.854 -3.119 29.904 1.00 38.00 103 LEU A N 1
ATOM 815 C CA . LEU A 1 103 ? -16.244 -4.416 29.599 1.00 38.00 103 LEU A CA 1
ATOM 816 C C . LEU A 1 103 ? -17.260 -5.346 28.911 1.00 38.00 103 LEU A C 1
ATOM 818 O O . LEU A 1 103 ? -18.253 -5.734 29.518 1.00 38.00 103 LEU A O 1
ATOM 822 N N . GLY A 1 104 ? -16.976 -5.737 27.667 1.00 45.44 104 GLY A N 1
ATOM 823 C CA . GLY A 1 104 ? -17.735 -6.765 26.945 1.00 45.44 104 GLY A CA 1
ATOM 824 C C . GLY A 1 104 ? -18.530 -6.286 25.728 1.00 45.44 104 GLY A C 1
ATOM 825 O O . GLY A 1 104 ? -19.062 -7.134 25.017 1.00 45.44 104 GLY A O 1
ATOM 826 N N . GLN A 1 105 ? -18.585 -4.980 25.434 1.00 43.97 105 GLN A N 1
ATOM 827 C CA . GLN A 1 105 ? -19.172 -4.486 24.179 1.00 43.97 105 GLN A CA 1
ATOM 828 C C . GLN A 1 105 ? -18.116 -4.210 23.099 1.00 43.97 105 GLN A C 1
ATOM 830 O O . GLN A 1 105 ? -17.009 -3.741 23.379 1.00 43.97 105 GLN A O 1
ATOM 835 N N . ASN A 1 106 ? -18.461 -4.515 21.842 1.00 49.88 106 ASN A N 1
ATOM 836 C CA . ASN A 1 106 ? -17.584 -4.300 20.693 1.00 49.88 106 ASN A CA 1
ATOM 837 C C . ASN A 1 106 ? -17.308 -2.800 20.510 1.00 49.88 106 ASN A C 1
ATOM 839 O O . ASN A 1 106 ? -18.228 -1.988 20.496 1.00 49.88 106 ASN A O 1
ATOM 843 N N . LYS A 1 107 ? -16.031 -2.434 20.323 1.00 50.91 107 LYS A N 1
ATOM 844 C CA . LYS A 1 107 ? -15.595 -1.041 20.089 1.00 50.91 107 LYS A CA 1
ATOM 845 C C . LYS A 1 107 ? -16.269 -0.403 18.861 1.00 50.91 107 LYS A C 1
ATOM 847 O O . LYS A 1 107 ? -16.351 0.818 18.781 1.00 50.91 107 LYS A O 1
ATOM 852 N N . TYR A 1 108 ? -16.730 -1.223 17.921 1.00 56.91 108 TYR A N 1
ATOM 853 C CA . TYR A 1 108 ? -17.360 -0.806 16.675 1.00 56.91 108 TYR A CA 1
ATOM 854 C C . TYR A 1 108 ? -18.698 -1.518 16.499 1.00 56.91 108 TYR A C 1
ATOM 856 O O . TYR A 1 108 ? -18.867 -2.658 16.936 1.00 56.91 108 TYR A O 1
ATOM 864 N N . ASP A 1 109 ? -19.629 -0.853 15.824 1.00 61.16 109 ASP A N 1
ATOM 865 C CA . ASP A 1 109 ? -20.912 -1.438 15.454 1.00 61.16 109 ASP A CA 1
ATOM 866 C C . ASP A 1 109 ? -20.701 -2.508 14.369 1.00 61.16 109 ASP A C 1
ATOM 868 O O . ASP A 1 109 ? -20.438 -2.201 13.203 1.00 61.16 109 ASP A O 1
ATOM 872 N N . CYS A 1 110 ? -20.785 -3.779 14.770 1.00 62.34 110 CYS A N 1
ATOM 873 C CA . CYS A 1 110 ? -20.605 -4.917 13.870 1.00 62.34 110 CYS A CA 1
ATOM 874 C C . CYS A 1 110 ? -21.631 -4.931 12.733 1.00 62.34 110 CYS A C 1
ATOM 876 O O . CYS A 1 110 ? -21.290 -5.356 11.634 1.00 62.34 110 CYS A O 1
ATOM 878 N N . THR A 1 111 ? -22.852 -4.437 12.964 1.00 65.25 111 THR A N 1
ATOM 879 C CA . THR A 1 111 ? -23.915 -4.458 11.948 1.00 65.25 111 THR A CA 1
ATOM 880 C C . THR A 1 111 ? -23.637 -3.462 10.828 1.00 65.25 111 THR A C 1
ATOM 882 O O . THR A 1 111 ? -23.816 -3.778 9.653 1.00 65.25 111 THR A O 1
ATOM 885 N N . LYS A 1 112 ? -23.101 -2.284 11.171 1.00 67.75 112 LYS A N 1
ATOM 886 C CA . LYS A 1 112 ? -22.644 -1.303 10.179 1.00 67.75 112 LYS A CA 1
ATOM 887 C C . LYS A 1 112 ? -21.455 -1.816 9.391 1.00 67.75 112 LYS A C 1
ATOM 889 O O . LYS A 1 112 ? -21.453 -1.697 8.172 1.00 67.75 112 LYS A O 1
ATOM 894 N N . LEU A 1 113 ? -20.472 -2.402 10.074 1.00 67.38 113 LEU A N 1
ATOM 895 C CA . LEU A 1 113 ? -19.309 -2.971 9.402 1.00 67.38 113 LEU A CA 1
ATOM 896 C C . LEU A 1 113 ? -19.725 -4.065 8.409 1.00 67.38 113 LEU A C 1
ATOM 898 O O . LEU A 1 113 ? -19.284 -4.041 7.265 1.00 67.38 113 LEU A O 1
ATOM 902 N N . GLU A 1 114 ? -20.605 -4.980 8.819 1.00 71.00 114 GLU A N 1
ATOM 903 C CA . GLU A 1 114 ? -21.139 -6.029 7.946 1.00 71.00 114 GLU A CA 1
ATOM 904 C C . GLU A 1 114 ? -21.882 -5.441 6.741 1.00 71.00 114 GLU A C 1
ATOM 906 O O . GLU A 1 114 ? -21.639 -5.859 5.611 1.00 71.00 114 GLU A O 1
ATOM 911 N N . ARG A 1 115 ? -22.743 -4.437 6.960 1.00 75.06 115 ARG A N 1
ATOM 912 C CA . ARG A 1 115 ? -23.465 -3.748 5.883 1.00 75.06 115 ARG A CA 1
ATOM 913 C C . ARG A 1 115 ? -22.511 -3.116 4.872 1.00 75.06 115 ARG A C 1
ATOM 915 O O . ARG A 1 115 ? -22.712 -3.288 3.676 1.00 75.06 115 ARG A O 1
ATOM 922 N N . ILE A 1 116 ? -21.487 -2.403 5.340 1.00 70.19 116 ILE A N 1
ATOM 923 C CA . ILE A 1 116 ? -20.535 -1.730 4.449 1.00 70.19 116 ILE A CA 1
ATOM 924 C C . ILE A 1 116 ? -19.691 -2.761 3.695 1.00 70.19 116 ILE A C 1
ATOM 926 O O . ILE A 1 116 ? -19.469 -2.601 2.501 1.00 70.19 116 ILE A O 1
ATOM 930 N N . ILE A 1 117 ? -19.270 -3.853 4.345 1.00 72.50 117 ILE A N 1
ATOM 931 C CA . ILE A 1 117 ? -18.572 -4.947 3.653 1.00 72.50 117 ILE A CA 1
ATOM 932 C C . ILE A 1 117 ? -19.471 -5.553 2.569 1.00 72.50 117 ILE A C 1
ATOM 934 O O . ILE A 1 117 ? -19.013 -5.722 1.444 1.00 72.50 117 ILE A O 1
ATOM 938 N N . LYS A 1 118 ? -20.745 -5.837 2.873 1.00 75.06 118 LYS A N 1
ATOM 939 C CA . LYS A 1 118 ? -21.714 -6.355 1.892 1.00 75.06 118 LYS A CA 1
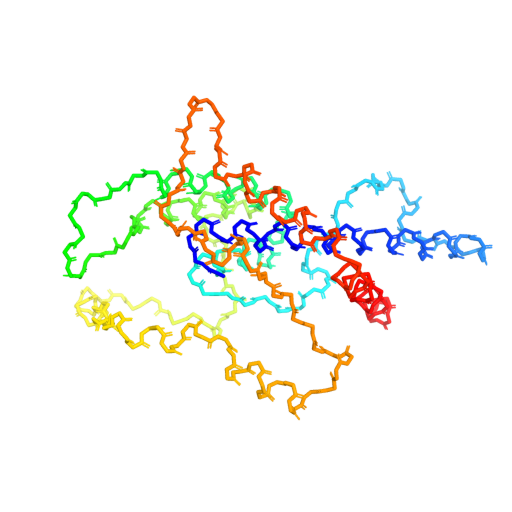ATOM 940 C C . LYS A 1 118 ? -21.895 -5.409 0.711 1.00 75.06 118 LYS A C 1
ATOM 942 O O . LYS A 1 118 ? -21.886 -5.862 -0.425 1.00 75.06 118 LYS A O 1
ATOM 947 N N . ASP A 1 119 ? -22.007 -4.111 0.969 1.00 75.25 119 ASP A N 1
ATOM 948 C CA . ASP A 1 119 ? -22.112 -3.093 -0.077 1.00 75.25 119 ASP A CA 1
ATOM 949 C C . ASP A 1 119 ? -20.852 -3.035 -0.959 1.00 75.25 119 ASP A C 1
ATOM 951 O O . ASP A 1 119 ? -20.939 -3.033 -2.185 1.00 75.25 119 ASP A O 1
ATOM 955 N N . VAL A 1 120 ? -19.665 -3.070 -0.349 1.00 72.75 120 VAL A N 1
ATOM 956 C CA . VAL A 1 120 ? -18.388 -3.099 -1.074 1.00 72.75 120 VAL A CA 1
ATOM 957 C C . VAL A 1 120 ? -18.276 -4.343 -1.957 1.00 72.75 120 VAL A C 1
ATOM 959 O O . VAL A 1 120 ? -17.897 -4.223 -3.123 1.00 72.75 120 VAL A O 1
ATOM 962 N N . VAL A 1 121 ? -18.636 -5.516 -1.426 1.00 74.44 121 VAL A N 1
ATOM 963 C CA . VAL A 1 121 ? -18.665 -6.780 -2.177 1.00 74.44 121 VAL A CA 1
ATOM 964 C C . VAL A 1 121 ? -19.680 -6.703 -3.314 1.00 74.44 121 VAL A C 1
ATOM 966 O O . VAL A 1 121 ? -19.341 -7.048 -4.440 1.00 74.44 121 VAL A O 1
ATOM 969 N N . GLN A 1 122 ? -20.888 -6.196 -3.062 1.00 72.38 122 GLN A N 1
ATOM 970 C CA . GLN A 1 122 ? -21.927 -6.067 -4.082 1.00 72.38 122 GLN A CA 1
ATOM 971 C C . GLN A 1 122 ? -21.476 -5.170 -5.237 1.00 72.38 122 GLN A C 1
ATOM 973 O O . GLN A 1 122 ? -21.6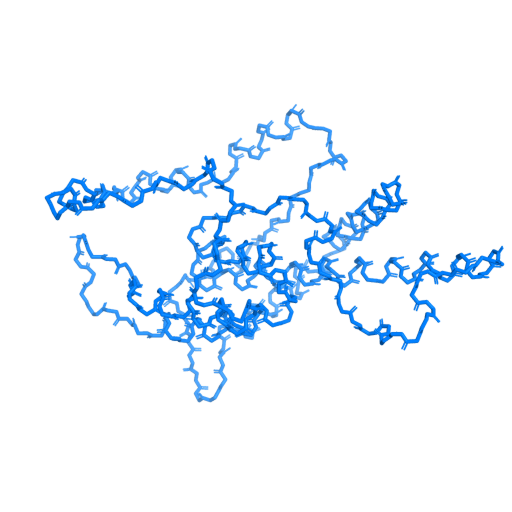39 -5.539 -6.399 1.00 72.38 122 GLN A O 1
ATOM 978 N N . ARG A 1 123 ? -20.879 -4.013 -4.925 1.00 72.12 123 ARG A N 1
ATOM 979 C CA . ARG A 1 123 ? -20.399 -3.056 -5.930 1.00 72.12 123 ARG A CA 1
ATOM 980 C C . ARG A 1 123 ? -19.284 -3.618 -6.812 1.00 72.12 123 ARG A C 1
ATOM 982 O O . ARG A 1 123 ? -19.226 -3.261 -7.982 1.00 72.12 123 ARG A O 1
ATOM 989 N N . HIS A 1 124 ? -18.421 -4.479 -6.270 1.00 66.38 124 HIS A N 1
ATOM 990 C CA . HIS A 1 124 ? -17.237 -4.976 -6.986 1.00 66.38 124 HIS A CA 1
ATOM 991 C C . HIS A 1 124 ? -17.416 -6.367 -7.602 1.00 66.38 124 HIS A C 1
ATOM 993 O O . HIS A 1 124 ? -16.809 -6.657 -8.627 1.00 66.38 124 HIS A O 1
ATOM 999 N N . SER A 1 125 ? -18.250 -7.222 -7.009 1.00 62.38 125 SER A N 1
ATOM 1000 C CA . SER A 1 125 ? -18.469 -8.601 -7.465 1.00 62.38 125 SER A CA 1
ATOM 1001 C C . SER A 1 125 ? -19.812 -8.801 -8.173 1.00 62.38 125 SER A C 1
ATOM 1003 O O . SER A 1 125 ? -20.048 -9.876 -8.717 1.00 62.38 125 SER A O 1
ATOM 1005 N N . GLY A 1 126 ? -20.724 -7.821 -8.136 1.00 55.53 126 GLY A N 1
ATOM 1006 C CA . GLY A 1 126 ? -22.062 -7.913 -8.738 1.00 55.53 126 GLY A CA 1
ATOM 1007 C C . GLY A 1 126 ? -23.026 -8.898 -8.053 1.00 55.53 126 GLY A C 1
ATOM 1008 O O . GLY A 1 126 ? -24.172 -9.018 -8.478 1.00 55.53 126 GLY A O 1
ATOM 1009 N N . SER A 1 127 ? -22.596 -9.585 -6.989 1.00 47.59 127 SER A N 1
ATOM 1010 C CA . SER A 1 127 ? -23.381 -10.572 -6.238 1.00 47.59 127 SER A CA 1
ATOM 1011 C C . SER A 1 127 ? -23.172 -10.410 -4.732 1.00 47.59 127 SER A C 1
ATOM 1013 O O . SER A 1 127 ? -22.034 -10.285 -4.269 1.00 47.59 127 SER A O 1
ATOM 1015 N N . THR A 1 128 ? -24.268 -10.460 -3.966 1.00 47.81 128 THR A N 1
ATOM 1016 C CA . THR A 1 128 ? -24.272 -10.290 -2.502 1.00 47.81 128 THR A CA 1
ATOM 1017 C C . THR A 1 128 ? -23.674 -11.499 -1.792 1.00 47.81 128 THR A C 1
ATOM 1019 O O . THR A 1 128 ? -23.232 -11.382 -0.652 1.00 47.81 128 THR A O 1
ATOM 1022 N N . ASP A 1 129 ? -23.634 -12.632 -2.499 1.00 49.97 129 ASP A N 1
ATOM 1023 C CA . ASP A 1 129 ? -23.140 -13.933 -2.058 1.00 49.97 129 ASP A CA 1
ATOM 1024 C C . ASP A 1 129 ? -22.060 -14.441 -3.018 1.00 49.97 129 ASP A C 1
ATOM 1026 O O . ASP A 1 129 ? -22.055 -15.608 -3.415 1.00 49.97 129 ASP A O 1
ATOM 1030 N N . ALA A 1 130 ? -21.137 -13.567 -3.432 1.00 46.47 130 ALA A N 1
ATOM 1031 C CA . ALA A 1 130 ? -19.903 -14.034 -4.050 1.00 46.47 130 ALA A CA 1
ATOM 1032 C C . ALA A 1 130 ? -19.229 -15.000 -3.062 1.00 46.47 130 ALA A C 1
ATOM 1034 O O . ALA A 1 130 ? -18.635 -14.577 -2.066 1.00 46.47 130 ALA A O 1
ATOM 1035 N N . LEU A 1 131 ? -19.404 -16.306 -3.295 1.00 46.53 131 LEU A N 1
ATOM 1036 C CA . LEU A 1 131 ? -18.849 -17.355 -2.456 1.00 46.53 131 LEU A CA 1
ATOM 1037 C C . LEU A 1 131 ? -17.357 -17.074 -2.310 1.00 46.53 131 LEU A C 1
ATOM 1039 O O . LEU A 1 131 ? -16.620 -17.023 -3.296 1.00 46.53 131 LEU A O 1
ATOM 1043 N N . ILE A 1 132 ? -16.908 -16.919 -1.066 1.00 47.62 132 ILE A N 1
ATOM 1044 C CA . ILE A 1 132 ? -15.496 -17.012 -0.705 1.00 47.62 132 ILE A CA 1
ATOM 1045 C C . ILE A 1 132 ? -15.130 -18.489 -0.899 1.00 47.62 132 ILE A C 1
ATOM 1047 O O . ILE A 1 132 ? -15.061 -19.265 0.050 1.00 47.62 132 ILE A O 1
ATOM 1051 N N . ALA A 1 133 ? -15.017 -18.927 -2.149 1.00 40.84 133 ALA A N 1
ATOM 1052 C CA . ALA A 1 133 ? -14.719 -20.303 -2.492 1.00 40.84 133 ALA A CA 1
ATOM 1053 C C . ALA A 1 133 ? -13.210 -20.526 -2.359 1.00 40.84 133 ALA A C 1
ATOM 1055 O O . ALA A 1 133 ? -12.486 -20.646 -3.336 1.00 40.84 133 ALA A O 1
ATOM 1056 N N . ASP A 1 134 ? -12.751 -20.561 -1.112 1.00 39.78 134 ASP A N 1
ATOM 1057 C CA . ASP A 1 134 ? -11.852 -21.624 -0.688 1.00 39.78 134 ASP A CA 1
ATOM 1058 C C . ASP A 1 134 ? -12.656 -22.474 0.291 1.00 39.78 134 ASP A C 1
ATOM 1060 O O . ASP A 1 134 ? -12.828 -22.129 1.463 1.00 39.78 134 ASP A O 1
ATOM 1064 N N . SER A 1 135 ? -13.173 -23.599 -0.201 1.00 37.78 135 SER A N 1
ATOM 1065 C CA . SER A 1 135 ? -13.975 -24.572 0.555 1.00 37.78 135 SER A CA 1
ATOM 1066 C C . SER A 1 135 ? -13.256 -25.170 1.774 1.00 37.78 135 SER A C 1
ATOM 1068 O O . SER A 1 135 ? -13.870 -25.917 2.532 1.00 37.78 135 SER A O 1
ATOM 1070 N N . ASN A 1 136 ? -11.987 -24.812 1.985 1.00 41.25 136 ASN A N 1
ATOM 1071 C CA . ASN A 1 136 ? -11.128 -25.310 3.054 1.00 41.25 136 ASN A CA 1
ATOM 1072 C C . ASN A 1 136 ? -10.893 -24.293 4.189 1.00 41.25 136 ASN A C 1
ATOM 1074 O O . ASN A 1 136 ? -10.235 -24.641 5.164 1.00 41.25 136 ASN A O 1
ATOM 1078 N N . VAL A 1 137 ? -11.389 -23.049 4.088 1.00 43.19 137 VAL A N 1
ATOM 1079 C CA . VAL A 1 137 ? -11.067 -21.979 5.066 1.00 43.19 137 VAL A CA 1
ATOM 1080 C C . VAL A 1 137 ? -12.284 -21.490 5.857 1.00 43.19 137 VAL A C 1
ATOM 1082 O O . VAL A 1 137 ? -12.131 -20.930 6.943 1.00 43.19 137 VAL A O 1
ATOM 1085 N N . LEU A 1 138 ? -13.505 -21.733 5.380 1.00 37.03 138 LEU A N 1
ATOM 1086 C CA . LEU A 1 138 ? -14.711 -21.312 6.089 1.00 37.03 138 LEU A CA 1
ATOM 1087 C C . LEU A 1 138 ? -15.367 -22.480 6.819 1.00 37.03 138 LEU A C 1
ATOM 1089 O O . LEU A 1 138 ? -15.903 -23.406 6.213 1.00 37.03 138 LEU A O 1
ATOM 1093 N N . ASN A 1 139 ? -15.339 -22.381 8.148 1.00 40.12 139 ASN A N 1
ATOM 1094 C CA . ASN A 1 139 ? -16.163 -23.160 9.057 1.00 40.12 139 ASN A CA 1
ATOM 1095 C C . ASN A 1 139 ? -17.628 -22.969 8.630 1.00 40.12 139 ASN A C 1
ATOM 1097 O O . ASN A 1 139 ? -18.180 -21.874 8.774 1.00 40.12 139 ASN A O 1
ATOM 1101 N N . LYS A 1 140 ? -18.212 -23.988 7.991 1.00 40.41 140 LYS A N 1
ATOM 1102 C CA . LYS A 1 140 ? -19.572 -23.921 7.453 1.00 40.41 140 LYS A CA 1
ATOM 1103 C C . LYS A 1 140 ? -20.533 -23.550 8.580 1.00 40.41 140 LYS A C 1
ATOM 1105 O O . LYS A 1 140 ? -20.482 -24.101 9.675 1.00 40.41 140 LYS A O 1
ATOM 1110 N N . SER A 1 141 ? -21.396 -22.589 8.288 1.00 41.97 141 SER A N 1
ATOM 1111 C CA . SER A 1 141 ? -22.439 -22.058 9.155 1.00 41.97 141 SER A CA 1
ATOM 1112 C C . SER A 1 141 ? -23.223 -23.188 9.836 1.00 41.97 141 SER A C 1
ATOM 1114 O O . SER A 1 141 ? -23.980 -23.904 9.185 1.00 41.97 141 SER A O 1
ATOM 1116 N N . HIS A 1 142 ? -23.059 -23.352 11.148 1.00 40.72 142 HIS A N 1
ATOM 1117 C CA . HIS A 1 142 ? -23.880 -24.266 11.941 1.00 40.72 142 HIS A CA 1
ATOM 1118 C C . HIS A 1 142 ? -25.293 -23.680 12.108 1.00 40.72 142 HIS A C 1
ATOM 1120 O O . HIS A 1 142 ? -25.461 -22.542 12.544 1.00 40.72 142 HIS A O 1
ATOM 1126 N N . HIS A 1 143 ? -26.321 -24.457 11.757 1.00 46.28 143 HIS A N 1
ATOM 1127 C CA . HIS A 1 143 ? -27.724 -24.018 11.701 1.00 46.28 143 HIS A CA 1
ATOM 1128 C C . HIS A 1 143 ? -28.442 -23.916 13.062 1.00 46.28 143 HIS A C 1
ATOM 1130 O O . HIS A 1 143 ? -29.637 -23.619 13.092 1.00 46.28 143 HIS A O 1
ATOM 1136 N N . ASN A 1 144 ? -27.763 -24.134 14.194 1.00 39.56 144 ASN A N 1
ATOM 1137 C CA . ASN A 1 144 ? -28.430 -24.237 15.492 1.00 39.56 144 ASN A CA 1
ATOM 1138 C C . ASN A 1 144 ? -28.295 -22.964 16.354 1.00 39.56 144 ASN A C 1
ATOM 1140 O O . ASN A 1 144 ? -27.197 -22.464 16.599 1.00 39.56 144 ASN A O 1
ATOM 1144 N N . LYS A 1 145 ? -29.427 -22.430 16.843 1.00 45.72 145 LYS A N 1
ATOM 1145 C CA . LYS A 1 145 ? -29.501 -21.180 17.632 1.00 45.72 145 LYS A CA 1
ATOM 1146 C C . LYS A 1 145 ? -28.807 -21.278 19.000 1.00 45.72 145 LYS A C 1
ATOM 1148 O O . LYS A 1 145 ? -28.397 -20.242 19.522 1.00 45.72 145 LYS A O 1
ATOM 1153 N N . GLN A 1 146 ? -28.649 -22.480 19.564 1.00 44.59 146 GLN A N 1
ATOM 1154 C CA . GLN A 1 146 ? -27.993 -22.692 20.863 1.00 44.59 146 GLN A CA 1
ATOM 1155 C C . GLN A 1 146 ? -26.469 -22.431 20.835 1.00 44.59 146 GLN A C 1
ATOM 1157 O O . GLN A 1 146 ? -25.927 -21.936 21.823 1.00 44.59 146 GLN A O 1
ATOM 1162 N N . ASP A 1 147 ? -25.785 -22.639 19.704 1.00 43.91 147 ASP A N 1
ATOM 1163 C CA . ASP A 1 147 ? -24.314 -22.515 19.616 1.00 43.91 147 ASP A CA 1
ATOM 1164 C C . ASP A 1 147 ? -23.821 -21.060 19.523 1.00 43.91 147 ASP A C 1
ATOM 1166 O O . ASP A 1 147 ? -22.668 -20.754 19.840 1.00 43.91 147 ASP A O 1
ATOM 1170 N N . ARG A 1 148 ? -24.706 -20.103 19.197 1.00 42.06 148 ARG A N 1
ATOM 1171 C CA . ARG A 1 148 ? -24.389 -18.663 19.297 1.00 42.06 148 ARG A CA 1
ATOM 1172 C C . ARG A 1 148 ? -24.018 -18.242 20.726 1.00 42.06 148 ARG A C 1
ATOM 1174 O O . ARG A 1 148 ? -23.278 -17.277 20.886 1.00 42.06 148 ARG A O 1
ATOM 1181 N N . ALA A 1 149 ? -24.486 -18.962 21.750 1.00 39.75 149 ALA A N 1
ATOM 1182 C CA . ALA A 1 149 ? -24.123 -18.712 23.147 1.00 39.75 149 ALA A CA 1
ATOM 1183 C C . ALA A 1 149 ? -22.731 -19.265 23.530 1.00 39.75 149 ALA A C 1
ATOM 1185 O O . ALA A 1 149 ? -22.138 -18.806 24.513 1.00 39.75 149 ALA A O 1
ATOM 1186 N N . GLN A 1 150 ? -22.195 -20.218 22.756 1.00 39.34 150 GLN A N 1
ATOM 1187 C CA . GLN A 1 150 ? -20.830 -20.741 22.907 1.00 39.34 150 GLN A CA 1
ATOM 1188 C C . GLN A 1 150 ? -19.795 -19.887 22.162 1.00 39.34 150 GLN A C 1
ATOM 1190 O O . GLN A 1 150 ? -18.695 -19.706 22.676 1.00 39.34 150 GLN A O 1
ATOM 1195 N N . ASN A 1 151 ? -20.175 -19.228 21.060 1.00 41.53 151 ASN A N 1
ATOM 1196 C CA . ASN A 1 151 ? -19.390 -18.163 20.414 1.00 41.53 151 ASN A CA 1
ATOM 1197 C C . ASN A 1 151 ? -19.468 -16.818 21.165 1.00 41.53 151 ASN A C 1
ATOM 1199 O O . ASN A 1 151 ? -19.530 -15.743 20.561 1.00 41.53 151 ASN A O 1
ATOM 1203 N N . ARG A 1 152 ? -19.455 -16.842 22.502 1.00 33.12 152 ARG A N 1
ATOM 1204 C CA . ARG A 1 152 ? -19.191 -15.618 23.261 1.00 33.12 152 ARG A CA 1
ATOM 1205 C C . ARG A 1 152 ? -17.775 -15.167 22.925 1.00 33.12 152 ARG A C 1
ATOM 1207 O O . ARG A 1 152 ? -16.841 -15.954 23.057 1.00 33.12 152 ARG A O 1
ATOM 1214 N N . CYS A 1 153 ? -17.623 -13.904 22.509 1.00 39.16 153 CYS A N 1
ATOM 1215 C CA . CYS A 1 153 ? -16.320 -13.248 22.453 1.00 39.16 153 CYS A CA 1
ATOM 1216 C C . CYS A 1 153 ? -15.587 -13.574 23.753 1.00 39.16 153 CYS A C 1
ATOM 1218 O O . CYS A 1 153 ? -16.043 -13.187 24.832 1.00 39.16 153 CYS A O 1
ATOM 1220 N N . ILE A 1 154 ? -14.491 -14.325 23.646 1.00 39.34 154 ILE A N 1
ATOM 1221 C CA . ILE A 1 154 ? -13.646 -14.619 24.796 1.00 39.34 154 ILE A CA 1
ATOM 1222 C C . ILE A 1 154 ? -13.270 -13.256 25.388 1.00 39.34 154 ILE A C 1
ATOM 1224 O O . ILE A 1 154 ? -12.819 -12.389 24.633 1.00 39.34 154 ILE A O 1
ATOM 1228 N N . PRO A 1 155 ? -13.488 -13.010 26.693 1.00 34.62 155 PRO A N 1
ATOM 1229 C CA . PRO A 1 155 ? -13.110 -11.751 27.313 1.00 34.62 155 PRO A CA 1
ATOM 1230 C C . PRO A 1 155 ? -11.586 -11.613 27.262 1.00 34.62 155 PRO A C 1
ATOM 1232 O O . PRO A 1 155 ? -10.853 -12.073 28.137 1.00 34.62 155 PRO A O 1
ATOM 1235 N N . CYS A 1 156 ? -11.081 -11.007 26.193 1.00 38.12 156 CYS A N 1
ATOM 1236 C CA . CYS A 1 156 ? -9.659 -10.799 26.003 1.00 38.12 156 CYS A CA 1
ATOM 1237 C C . CYS A 1 156 ? -9.216 -9.675 26.936 1.00 38.12 156 CYS A C 1
ATOM 1239 O O . CYS A 1 156 ? -9.507 -8.499 26.707 1.00 38.12 156 CYS A O 1
ATOM 1241 N N . ARG A 1 157 ? -8.498 -10.022 28.010 1.00 39.16 157 ARG A N 1
ATOM 1242 C CA . ARG A 1 157 ? -7.876 -9.025 28.888 1.00 39.16 157 ARG A CA 1
ATOM 1243 C C . ARG A 1 157 ? -6.931 -8.157 28.050 1.00 39.16 157 ARG A C 1
ATOM 1245 O O . ARG A 1 157 ? -5.922 -8.643 27.546 1.00 39.16 157 ARG A O 1
ATOM 1252 N N . VAL A 1 158 ? -7.218 -6.858 27.952 1.00 44.66 158 VAL A N 1
ATOM 1253 C CA . VAL A 1 158 ? -6.469 -5.873 27.138 1.00 44.66 158 VAL A CA 1
ATOM 1254 C C . VAL A 1 158 ? -4.957 -5.877 27.430 1.00 44.66 158 VAL A C 1
ATOM 1256 O O . VAL A 1 158 ? -4.140 -5.622 26.547 1.00 44.66 158 VAL A O 1
ATOM 1259 N N . ARG A 1 159 ? -4.553 -6.244 28.655 1.00 39.88 159 ARG A N 1
ATOM 1260 C CA . ARG A 1 159 ? -3.141 -6.358 29.058 1.00 39.88 159 ARG A CA 1
ATOM 1261 C C . ARG A 1 159 ? -2.392 -7.502 28.350 1.00 39.88 159 ARG A C 1
ATOM 1263 O O . ARG A 1 159 ? -1.199 -7.359 28.112 1.00 39.88 159 ARG A O 1
ATOM 1270 N N . ALA A 1 160 ? -3.078 -8.588 27.979 1.00 44.72 160 ALA A N 1
ATOM 1271 C CA . ALA A 1 160 ? -2.505 -9.688 27.195 1.00 44.72 160 ALA A CA 1
ATOM 1272 C C . ALA A 1 160 ? -2.345 -9.311 25.708 1.00 44.72 160 ALA A C 1
ATOM 1274 O O . ALA A 1 160 ? -1.338 -9.647 25.092 1.00 44.72 160 ALA A O 1
ATOM 1275 N N . LEU A 1 161 ? -3.275 -8.514 25.164 1.00 45.19 161 LEU A N 1
ATOM 1276 C CA . LEU A 1 161 ? -3.203 -7.978 23.797 1.00 45.19 161 LEU A CA 1
ATOM 1277 C C . LEU A 1 161 ? -1.965 -7.105 23.570 1.00 45.19 161 LEU A C 1
ATOM 1279 O O . LEU A 1 161 ? -1.359 -7.188 22.512 1.00 45.19 161 LEU A O 1
ATOM 1283 N N . LYS A 1 162 ? -1.549 -6.311 24.567 1.00 48.50 162 LYS A N 1
ATOM 1284 C CA . LYS A 1 162 ? -0.412 -5.386 24.421 1.00 48.50 162 LYS A CA 1
ATOM 1285 C C . LYS A 1 162 ? 0.910 -6.102 24.102 1.00 48.50 162 LYS A C 1
ATOM 1287 O O . LYS A 1 162 ? 1.696 -5.572 23.328 1.00 48.50 162 LYS A O 1
ATOM 1292 N N . LYS A 1 163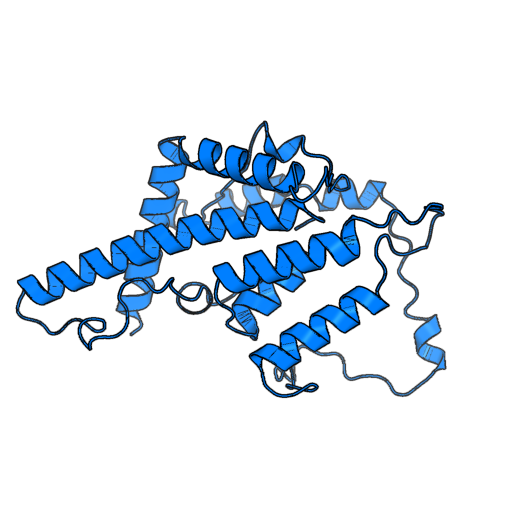 ? 1.121 -7.306 24.659 1.00 51.97 163 LYS A N 1
ATOM 1293 C CA . LYS A 1 163 ? 2.272 -8.171 24.336 1.00 51.97 163 LYS A CA 1
ATOM 1294 C C . LYS A 1 163 ? 2.125 -8.874 22.980 1.00 51.97 163 LYS A C 1
ATOM 1296 O O . LYS A 1 163 ? 3.124 -9.093 22.319 1.00 51.97 163 LYS A O 1
ATOM 1301 N N . MET A 1 164 ? 0.901 -9.200 22.552 1.00 50.75 164 MET A N 1
ATOM 1302 C CA . MET A 1 164 ? 0.635 -9.814 21.237 1.00 50.75 164 MET A CA 1
ATOM 1303 C C . MET A 1 164 ? 0.690 -8.824 20.067 1.00 50.75 164 MET A C 1
ATOM 1305 O O . MET A 1 164 ? 0.843 -9.235 18.923 1.00 50.75 164 MET A O 1
ATOM 1309 N N . THR A 1 165 ? 0.522 -7.526 20.324 1.00 63.00 165 THR A N 1
ATOM 1310 C CA . THR A 1 165 ? 0.585 -6.484 19.287 1.00 63.00 165 THR A CA 1
ATOM 1311 C C . THR A 1 165 ? 1.988 -5.951 19.035 1.00 63.00 165 THR A C 1
ATOM 1313 O O . THR A 1 165 ? 2.137 -5.108 18.154 1.00 63.00 165 THR A O 1
ATOM 1316 N N . ASP A 1 166 ? 2.978 -6.371 19.824 1.00 69.62 166 ASP A N 1
ATOM 1317 C CA . ASP A 1 166 ? 4.371 -6.006 19.598 1.00 69.62 166 ASP A CA 1
ATOM 1318 C C . ASP A 1 166 ? 4.938 -6.858 18.450 1.00 69.62 166 ASP A C 1
ATOM 1320 O O . ASP A 1 166 ? 5.050 -8.076 18.604 1.00 69.62 166 ASP A O 1
ATOM 1324 N N . PRO A 1 167 ? 5.248 -6.264 17.282 1.00 75.56 167 PRO A N 1
ATOM 1325 C CA . PRO A 1 167 ? 5.792 -7.012 16.157 1.00 75.56 167 PRO A CA 1
ATOM 1326 C C . PRO A 1 167 ? 7.282 -7.334 16.332 1.00 75.56 167 PRO A C 1
ATOM 1328 O O . PRO A 1 167 ? 7.826 -8.077 15.517 1.00 75.56 167 PRO A O 1
ATOM 1331 N N . GLU A 1 168 ? 7.953 -6.770 17.342 1.00 85.38 168 GLU A N 1
ATOM 1332 C CA . GLU A 1 168 ? 9.410 -6.813 17.454 1.00 85.38 168 GLU A CA 1
ATOM 1333 C C . GLU A 1 168 ? 9.988 -8.224 17.638 1.00 85.38 168 GLU A C 1
ATOM 1335 O O . GLU A 1 168 ? 10.928 -8.561 16.918 1.00 85.38 168 GLU A O 1
ATOM 1340 N N . PRO A 1 169 ? 9.419 -9.105 18.487 1.00 85.50 169 PRO A N 1
ATOM 1341 C CA . PRO A 1 169 ? 9.927 -10.471 18.614 1.00 85.50 169 PRO A CA 1
ATOM 1342 C C . PRO A 1 169 ? 9.870 -11.241 17.288 1.00 85.50 169 PRO A C 1
ATOM 1344 O O . PRO A 1 169 ? 10.855 -11.838 16.865 1.00 85.50 169 PRO A O 1
ATOM 1347 N N . VAL A 1 170 ? 8.737 -11.148 16.580 1.00 83.69 170 VAL A N 1
ATOM 1348 C CA . VAL A 1 170 ? 8.540 -11.817 15.284 1.00 83.69 170 VAL A CA 1
ATOM 1349 C C . VAL A 1 170 ? 9.469 -11.233 14.224 1.00 83.69 170 VAL A C 1
ATOM 1351 O O . VAL A 1 170 ? 10.014 -11.966 13.407 1.00 83.69 170 VAL A O 1
ATOM 1354 N N . HIS A 1 171 ? 9.677 -9.917 14.232 1.0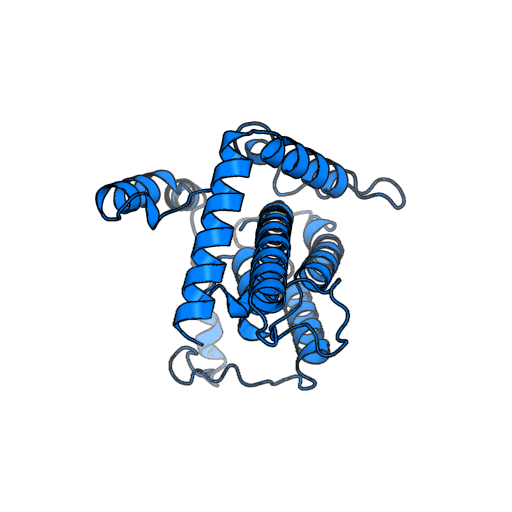0 86.44 171 HIS A N 1
ATOM 1355 C CA . HIS A 1 171 ? 10.633 -9.279 13.337 1.00 86.44 171 HIS A CA 1
ATOM 1356 C C . HIS A 1 171 ? 12.050 -9.819 13.524 1.00 86.44 171 HIS A C 1
ATOM 1358 O O . HIS A 1 171 ? 12.696 -10.163 12.538 1.00 86.44 171 HIS A O 1
ATOM 1364 N N . GLN A 1 172 ? 12.519 -9.912 14.769 1.00 87.88 172 GLN A N 1
ATOM 1365 C CA . GLN A 1 172 ? 13.851 -10.431 15.071 1.00 87.88 172 GLN A CA 1
ATOM 1366 C C . GLN A 1 172 ? 13.989 -11.896 14.650 1.00 87.88 172 GLN A C 1
ATOM 1368 O O . GLN A 1 172 ? 15.034 -12.292 14.139 1.00 87.88 172 GLN A O 1
ATOM 1373 N N . ASP A 1 173 ? 12.936 -12.696 14.830 1.00 89.31 173 ASP A N 1
ATOM 1374 C CA . ASP A 1 173 ? 12.909 -14.082 14.362 1.00 89.31 173 ASP A CA 1
ATOM 1375 C C . ASP A 1 173 ? 13.007 -14.161 12.832 1.00 89.31 173 ASP A C 1
ATOM 1377 O O . ASP A 1 173 ? 13.811 -14.931 12.310 1.00 89.31 173 ASP A O 1
ATOM 1381 N N . LEU A 1 174 ? 12.262 -13.320 12.108 1.00 86.94 174 LEU A N 1
ATOM 1382 C CA . LEU A 1 174 ? 12.320 -13.253 10.645 1.00 86.94 174 LEU A CA 1
ATOM 1383 C C . LEU A 1 174 ? 13.678 -12.757 10.141 1.00 86.94 174 LEU A C 1
ATOM 1385 O O . LEU A 1 174 ? 14.203 -13.328 9.193 1.00 86.94 174 LEU A O 1
ATOM 1389 N N . GLN A 1 175 ? 14.280 -11.758 10.790 1.00 87.94 175 GLN A N 1
ATOM 1390 C CA . GLN A 1 175 ? 15.629 -11.289 10.453 1.00 87.94 175 GLN A CA 1
ATOM 1391 C C . GLN A 1 175 ? 16.699 -12.361 10.668 1.00 87.94 175 GLN A C 1
ATOM 1393 O O . GLN A 1 175 ? 17.674 -12.403 9.927 1.00 87.94 175 GLN A O 1
ATOM 1398 N N . ARG A 1 176 ? 16.534 -13.220 11.682 1.00 89.12 176 ARG A N 1
ATOM 1399 C CA . ARG A 1 176 ? 17.446 -14.344 11.931 1.00 89.12 176 ARG A CA 1
ATOM 1400 C C . ARG A 1 176 ? 17.250 -15.487 10.936 1.00 89.12 176 ARG A C 1
ATOM 1402 O O . ARG A 1 176 ? 18.207 -16.194 10.644 1.00 89.12 176 ARG A O 1
ATOM 1409 N N . ALA A 1 177 ? 16.024 -15.692 10.458 1.00 90.38 177 ALA A N 1
ATOM 1410 C CA . ALA A 1 177 ? 15.667 -16.835 9.623 1.00 90.38 177 ALA A CA 1
ATOM 1411 C C . ALA A 1 177 ? 15.749 -16.567 8.112 1.00 90.38 177 ALA A C 1
ATOM 1413 O O . ALA A 1 177 ? 15.877 -17.518 7.342 1.00 90.38 177 ALA A O 1
ATOM 1414 N N . LEU A 1 178 ? 15.628 -15.311 7.676 1.00 89.12 178 LEU A N 1
ATOM 1415 C CA . LEU A 1 178 ? 15.507 -14.945 6.266 1.00 89.12 178 LEU A CA 1
ATOM 1416 C C . LEU A 1 178 ? 16.696 -14.117 5.788 1.00 89.12 178 LEU A C 1
ATOM 1418 O O . LEU A 1 178 ? 17.262 -13.319 6.531 1.00 89.12 178 LEU A O 1
ATOM 1422 N N . ASP A 1 179 ? 17.021 -14.268 4.505 1.00 85.50 179 ASP A N 1
ATOM 1423 C CA . ASP A 1 179 ? 17.985 -13.397 3.843 1.00 85.50 179 ASP A CA 1
ATOM 1424 C C . ASP A 1 179 ? 17.477 -11.934 3.840 1.00 85.50 179 ASP A C 1
ATOM 1426 O O . ASP A 1 179 ? 16.302 -11.697 3.519 1.00 85.50 179 ASP A O 1
ATOM 1430 N N . PRO A 1 180 ? 18.328 -10.937 4.161 1.00 79.00 180 PRO A N 1
ATOM 1431 C CA . PRO A 1 180 ? 17.936 -9.526 4.193 1.00 79.00 180 PRO A CA 1
ATOM 1432 C C . PRO A 1 180 ? 17.336 -8.998 2.882 1.00 79.00 180 PRO A C 1
ATOM 1434 O O . PRO A 1 180 ? 16.543 -8.061 2.903 1.00 79.00 180 PRO A O 1
ATOM 1437 N N . SER A 1 181 ? 17.681 -9.596 1.739 1.00 77.25 181 SER A N 1
ATOM 1438 C CA . SER A 1 181 ? 17.140 -9.233 0.423 1.00 77.25 181 SER A CA 1
ATOM 1439 C C . SER A 1 181 ? 15.689 -9.679 0.204 1.00 77.25 181 SER A C 1
ATOM 1441 O O . SER A 1 181 ? 15.038 -9.201 -0.730 1.00 77.25 181 SER A O 1
ATOM 1443 N N . VAL A 1 182 ? 15.169 -10.568 1.057 1.00 81.31 182 VAL A N 1
ATOM 1444 C CA . VAL A 1 182 ? 13.837 -11.184 0.933 1.00 81.31 182 VAL A CA 1
ATOM 1445 C C . VAL A 1 182 ? 12.842 -10.599 1.941 1.00 81.31 182 VAL A C 1
ATOM 1447 O O . VAL A 1 182 ? 11.629 -10.712 1.753 1.00 81.31 182 VAL A O 1
ATOM 1450 N N . TYR A 1 183 ? 13.321 -9.931 2.992 1.00 84.50 183 TYR A N 1
ATOM 1451 C CA . TYR A 1 183 ? 12.474 -9.406 4.058 1.00 84.50 183 TYR A CA 1
ATOM 1452 C C . TYR A 1 183 ? 12.594 -7.885 4.210 1.00 84.50 183 TYR A C 1
ATOM 1454 O O . TYR A 1 183 ? 13.601 -7.354 4.672 1.00 84.50 183 TYR A O 1
ATOM 1462 N N . TYR A 1 184 ? 11.505 -7.183 3.887 1.00 83.44 184 TYR A N 1
ATOM 1463 C CA . TYR A 1 184 ? 11.406 -5.727 3.979 1.00 83.44 184 TYR A CA 1
ATOM 1464 C C . TYR A 1 184 ? 10.444 -5.333 5.094 1.00 83.44 184 TYR A C 1
ATOM 1466 O O . TYR A 1 184 ? 9.289 -5.767 5.118 1.00 83.44 184 TYR A O 1
ATOM 1474 N N . ARG A 1 185 ? 10.900 -4.461 5.999 1.00 84.50 185 ARG A N 1
ATOM 1475 C CA . ARG A 1 185 ? 10.066 -3.883 7.058 1.00 84.50 185 ARG A CA 1
ATOM 1476 C C . ARG A 1 185 ? 9.990 -2.371 6.903 1.00 84.50 185 ARG A C 1
ATOM 1478 O O . ARG A 1 185 ? 10.959 -1.664 7.152 1.00 84.50 185 ARG A O 1
ATOM 1485 N N . PHE A 1 186 ? 8.802 -1.881 6.567 1.00 81.25 186 PHE A N 1
ATOM 1486 C CA . PHE A 1 186 ? 8.491 -0.455 6.587 1.00 81.25 186 PHE A CA 1
ATOM 1487 C C . PHE A 1 186 ? 7.934 -0.086 7.960 1.00 81.25 186 PHE A C 1
ATOM 1489 O O . PHE A 1 186 ? 6.736 -0.213 8.224 1.00 81.25 186 PHE A O 1
ATOM 1496 N N . ASN A 1 187 ? 8.829 0.304 8.866 1.00 73.12 187 ASN A N 1
ATOM 1497 C CA . ASN A 1 187 ? 8.442 0.839 10.165 1.00 73.12 187 ASN A CA 1
ATOM 1498 C C . ASN A 1 187 ? 8.154 2.320 10.060 1.00 73.12 187 ASN A C 1
ATOM 1500 O O . ASN A 1 187 ? 8.937 3.071 9.494 1.00 73.12 187 ASN A O 1
ATOM 1504 N N . VAL A 1 188 ? 7.065 2.730 10.689 1.00 64.75 188 VAL A N 1
ATOM 1505 C CA . VAL A 1 188 ? 6.687 4.128 10.765 1.00 64.75 188 VAL A CA 1
ATOM 1506 C C . VAL A 1 188 ? 7.065 4.645 12.152 1.00 64.75 188 VAL A C 1
ATOM 1508 O O . VAL A 1 188 ? 6.302 4.481 13.107 1.00 64.75 188 VAL A O 1
ATOM 1511 N N . GLU A 1 189 ? 8.278 5.177 12.292 1.00 60.81 189 GLU A N 1
ATOM 1512 C CA . GLU A 1 189 ? 8.773 5.695 13.574 1.00 60.81 189 GLU A CA 1
ATOM 1513 C C . GLU A 1 189 ? 8.329 7.149 13.835 1.00 60.81 189 GLU A C 1
ATOM 1515 O O . GLU A 1 189 ? 7.928 7.884 12.933 1.00 60.81 189 GLU A O 1
ATOM 1520 N N . GLU A 1 190 ? 8.363 7.515 15.120 1.00 59.22 190 GLU A N 1
ATOM 1521 C CA . GLU A 1 190 ? 8.069 8.829 15.718 1.00 59.22 190 GLU A CA 1
ATOM 1522 C C . GLU A 1 190 ? 6.652 9.414 15.539 1.00 59.22 190 GLU A C 1
ATOM 1524 O O . GLU A 1 190 ? 5.903 9.482 16.522 1.00 59.22 190 GLU A O 1
ATOM 1529 N N . ASP A 1 191 ? 6.240 9.818 14.337 1.00 57.53 191 ASP A N 1
ATOM 1530 C CA . ASP A 1 191 ? 5.047 10.672 14.159 1.00 57.53 191 ASP A CA 1
ATOM 1531 C C . ASP A 1 191 ? 3.732 9.882 14.142 1.00 57.53 191 ASP A C 1
ATOM 1533 O O . ASP A 1 191 ? 2.732 10.244 14.769 1.00 57.53 191 ASP A O 1
ATOM 1537 N N . LEU A 1 192 ? 3.733 8.746 13.450 1.00 56.69 192 LEU A N 1
ATOM 1538 C CA . LEU A 1 192 ? 2.550 7.899 13.264 1.00 56.69 192 LEU A CA 1
ATOM 1539 C C . LEU A 1 192 ? 2.348 6.909 14.422 1.00 56.69 192 LEU A C 1
ATOM 1541 O O . LEU A 1 192 ? 1.221 6.489 14.697 1.00 56.69 192 LEU A O 1
ATOM 1545 N N . LYS A 1 193 ? 3.420 6.596 15.164 1.00 58.81 193 LYS A N 1
ATOM 1546 C CA . LYS A 1 193 ? 3.399 5.756 16.374 1.00 58.81 193 LYS A CA 1
ATOM 1547 C C . LYS A 1 193 ? 2.635 6.420 17.524 1.00 58.81 193 LYS A C 1
ATOM 1549 O O . LYS A 1 193 ? 1.948 5.732 18.280 1.00 58.81 193 LYS A O 1
ATOM 1554 N N . LYS A 1 194 ? 2.711 7.754 17.620 1.00 56.53 194 LYS A N 1
ATOM 1555 C CA . LYS A 1 194 ? 2.043 8.581 18.644 1.00 56.53 194 LYS A CA 1
ATOM 1556 C C . LYS A 1 194 ? 0.604 8.963 18.272 1.00 56.53 194 LYS A C 1
ATOM 1558 O O . LYS A 1 194 ? -0.103 9.554 19.088 1.00 56.53 194 LYS A O 1
ATOM 1563 N N . MET A 1 195 ? 0.146 8.627 17.063 1.00 62.25 195 MET A N 1
ATOM 1564 C CA . MET A 1 195 ? -1.194 8.984 16.608 1.00 62.25 195 MET A CA 1
ATOM 1565 C C . MET A 1 195 ? -2.263 8.157 17.334 1.00 62.25 195 MET A C 1
ATOM 1567 O O . MET A 1 195 ? -2.270 6.921 17.278 1.00 62.25 195 MET A O 1
ATOM 1571 N N . LYS A 1 196 ? -3.186 8.846 18.017 1.00 57.66 196 LYS A N 1
ATOM 1572 C CA . LYS A 1 196 ? -4.308 8.203 18.704 1.00 57.66 196 LYS A CA 1
ATOM 1573 C C . LYS A 1 196 ? -5.206 7.467 17.709 1.00 57.66 196 LYS A C 1
ATOM 1575 O O . LYS A 1 196 ? -5.555 7.966 16.643 1.00 57.66 196 LYS A O 1
ATOM 1580 N N . LEU A 1 197 ? -5.569 6.249 18.091 1.00 54.44 197 LEU A N 1
ATOM 1581 C CA . LEU A 1 197 ? -6.318 5.265 17.304 1.00 54.44 197 LEU A CA 1
ATOM 1582 C C . LEU A 1 197 ? -7.786 5.641 17.050 1.00 54.44 197 LEU A C 1
ATOM 1584 O O . LEU A 1 197 ? -8.446 5.008 16.228 1.00 54.44 197 LEU A O 1
ATOM 1588 N N . ASP A 1 198 ? -8.296 6.583 17.832 1.00 53.31 198 ASP A N 1
ATOM 1589 C CA . ASP A 1 198 ? -9.704 6.820 18.143 1.00 53.31 198 ASP A CA 1
ATOM 1590 C C . ASP A 1 198 ? -10.149 8.271 17.900 1.00 53.31 198 ASP A C 1
ATOM 1592 O O . ASP A 1 198 ? -11.252 8.652 18.280 1.00 53.31 198 ASP A O 1
ATOM 1596 N N . GLU A 1 199 ? -9.319 9.077 17.241 1.00 55.16 199 GLU A N 1
ATOM 1597 C CA . GLU A 1 199 ? -9.612 10.479 16.944 1.00 55.16 199 GLU A CA 1
ATOM 1598 C C . GLU A 1 199 ? -9.599 10.698 15.422 1.00 55.16 199 GLU A C 1
ATOM 1600 O O . GLU A 1 199 ? -8.656 11.239 14.844 1.00 55.16 199 GLU A O 1
ATOM 1605 N N . CYS A 1 200 ? -10.656 10.236 14.746 1.00 56.72 200 CYS A N 1
ATOM 1606 C CA . CYS A 1 200 ? -11.013 10.767 13.433 1.00 56.72 200 CYS A CA 1
ATOM 1607 C C . CYS A 1 200 ? -11.697 12.119 13.680 1.00 56.72 200 CYS A C 1
ATOM 1609 O O . CYS A 1 200 ? -12.865 12.164 14.059 1.00 56.72 200 CYS A O 1
ATOM 1611 N N . ILE A 1 201 ? -10.928 13.208 13.610 1.00 60.22 201 ILE A N 1
ATOM 1612 C CA . ILE A 1 201 ? -11.412 14.554 13.921 1.00 60.22 201 ILE A CA 1
ATOM 1613 C C . ILE A 1 201 ? -11.800 15.218 12.607 1.00 60.22 201 ILE A C 1
ATOM 1615 O O . ILE A 1 201 ? -10.941 15.534 11.783 1.00 60.22 201 ILE A O 1
ATOM 1619 N N . VAL A 1 202 ? -13.096 15.451 12.446 1.00 58.94 202 VAL A N 1
ATOM 1620 C CA . VAL A 1 202 ? -13.659 16.231 11.344 1.00 58.94 202 VAL A CA 1
ATOM 1621 C C . VAL A 1 202 ? -13.855 17.668 11.830 1.00 58.94 202 VAL A C 1
ATOM 1623 O O . VAL A 1 202 ? -14.454 17.883 12.885 1.00 58.94 202 VAL A O 1
ATOM 1626 N N . LYS A 1 203 ? -13.331 18.656 11.097 1.00 51.66 203 LYS A N 1
ATOM 1627 C CA . LYS A 1 203 ? -13.656 20.077 11.305 1.00 51.66 203 LYS A CA 1
ATOM 1628 C C . LYS A 1 203 ? -14.187 20.646 9.991 1.00 51.66 203 LYS A C 1
ATOM 1630 O O . LYS A 1 203 ? -13.408 20.896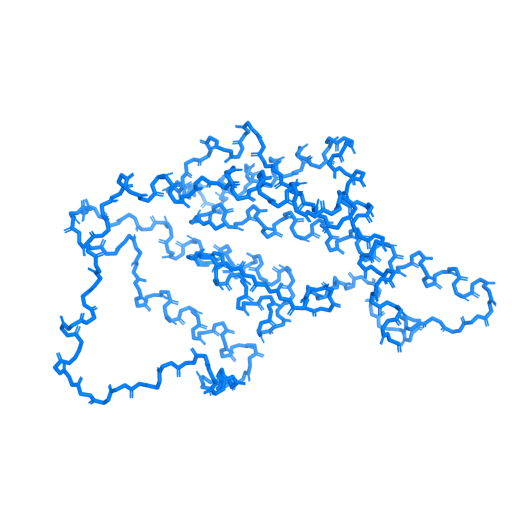 9.081 1.00 51.66 203 LYS A O 1
ATOM 1635 N N . GLY A 1 204 ? -15.497 20.879 9.910 1.00 59.47 204 GLY A N 1
ATOM 1636 C CA . GLY A 1 204 ? -16.140 21.301 8.659 1.00 59.47 204 GLY A CA 1
ATOM 1637 C C . GLY A 1 204 ? -16.219 20.143 7.661 1.00 59.47 204 GLY A C 1
ATOM 1638 O O . GLY A 1 204 ? -16.609 19.045 8.051 1.00 59.47 204 GLY A O 1
ATOM 1639 N N . GLU A 1 205 ? -15.841 20.374 6.402 1.00 55.97 205 GLU A N 1
ATOM 1640 C CA . GLU A 1 205 ? -15.748 19.323 5.371 1.00 55.97 205 GLU A CA 1
ATOM 1641 C C . GLU A 1 205 ? -14.404 18.568 5.397 1.00 55.97 205 GLU A C 1
ATOM 1643 O O . GLU A 1 205 ? -14.314 17.446 4.894 1.00 55.97 205 GLU A O 1
ATOM 1648 N N . ASP A 1 206 ? -13.379 19.130 6.049 1.00 58.16 206 ASP A N 1
ATOM 1649 C CA . ASP A 1 206 ? -12.022 18.587 6.039 1.00 58.16 206 ASP A CA 1
ATOM 1650 C C . ASP A 1 206 ? -11.730 17.669 7.234 1.00 58.16 206 ASP A C 1
ATOM 1652 O O . ASP A 1 206 ? -11.916 17.997 8.417 1.00 58.16 206 ASP A O 1
ATOM 1656 N N . ASN A 1 207 ? -11.194 16.488 6.922 1.00 70.00 207 ASN A N 1
ATOM 1657 C CA . ASN A 1 207 ? -10.736 15.532 7.919 1.00 70.00 207 ASN A CA 1
ATOM 1658 C C . ASN A 1 207 ? -9.259 15.776 8.257 1.00 70.00 207 ASN A C 1
ATOM 1660 O O . ASN A 1 207 ? -8.353 15.258 7.602 1.00 70.00 207 ASN A O 1
ATOM 1664 N N . ILE A 1 208 ? -9.013 16.531 9.329 1.00 75.94 208 ILE A N 1
ATOM 1665 C CA . ILE A 1 208 ? -7.659 16.896 9.781 1.00 75.94 208 ILE A CA 1
ATOM 1666 C C . ILE A 1 208 ? -6.810 15.651 10.072 1.00 75.94 208 ILE A C 1
ATOM 1668 O O . ILE A 1 208 ? -5.595 15.651 9.858 1.00 75.94 208 ILE A O 1
ATOM 1672 N N . THR A 1 209 ? -7.430 14.569 10.553 1.00 77.06 209 THR A N 1
ATOM 1673 C CA . THR A 1 209 ? -6.735 13.303 10.808 1.00 77.06 209 THR A CA 1
ATOM 1674 C C . THR A 1 209 ? -6.174 12.714 9.510 1.00 77.06 209 THR A C 1
ATOM 1676 O O . THR A 1 209 ? -5.041 12.233 9.519 1.00 77.06 209 THR A O 1
ATOM 1679 N N . PHE A 1 210 ? -6.899 12.793 8.390 1.00 81.75 210 PHE A N 1
ATOM 1680 C CA . PHE A 1 210 ? -6.414 12.293 7.097 1.00 81.75 210 PHE A CA 1
ATOM 1681 C C . PHE A 1 210 ? -5.263 13.138 6.568 1.00 81.75 210 PHE A C 1
ATOM 1683 O O . PHE A 1 210 ? -4.216 12.579 6.253 1.00 81.75 210 PHE A O 1
ATOM 1690 N N . SER A 1 211 ? -5.389 14.466 6.579 1.00 82.50 211 SER A N 1
ATOM 1691 C CA . SER A 1 211 ? -4.318 15.356 6.112 1.00 82.50 211 SER A CA 1
ATOM 1692 C C . SER A 1 211 ? -3.025 15.167 6.916 1.00 82.50 211 SER A C 1
ATOM 1694 O O . SER A 1 211 ? -1.927 15.160 6.355 1.00 82.50 211 SER A O 1
ATOM 1696 N N . ARG A 1 212 ? -3.136 14.943 8.236 1.00 83.12 212 ARG A N 1
ATOM 1697 C CA . ARG A 1 212 ? -1.987 14.616 9.097 1.00 83.12 212 ARG A CA 1
ATOM 1698 C C . ARG A 1 212 ? -1.351 13.280 8.727 1.00 83.12 212 ARG A C 1
ATOM 1700 O O . ARG A 1 212 ? -0.128 13.204 8.665 1.00 83.12 212 ARG A O 1
ATOM 1707 N N . ILE A 1 213 ? -2.160 12.248 8.479 1.00 85.12 213 ILE A N 1
ATOM 1708 C CA . ILE A 1 213 ? -1.669 10.937 8.036 1.00 85.12 213 ILE A CA 1
ATOM 1709 C C . ILE A 1 213 ? -0.936 11.066 6.698 1.00 85.12 213 ILE A C 1
ATOM 1711 O O . ILE A 1 213 ? 0.177 10.569 6.568 1.00 85.12 213 ILE A O 1
ATOM 1715 N N . GLU A 1 214 ? -1.522 11.761 5.726 1.00 87.50 214 GLU A N 1
ATOM 1716 C CA . GLU A 1 214 ? -0.926 11.966 4.403 1.00 87.50 214 GLU A CA 1
ATOM 1717 C C . GLU A 1 214 ? 0.401 12.718 4.486 1.00 87.50 214 GLU A C 1
ATOM 1719 O O . GLU A 1 214 ? 1.384 12.318 3.865 1.00 87.50 214 GLU A O 1
ATOM 1724 N N . SER A 1 215 ? 0.456 13.769 5.305 1.00 86.88 215 SER A N 1
ATOM 1725 C CA . SER A 1 215 ? 1.683 14.539 5.533 1.00 86.88 215 SER A CA 1
ATOM 1726 C C . SER A 1 215 ? 2.765 13.682 6.188 1.00 86.88 215 SER A C 1
ATOM 1728 O O . SER A 1 215 ? 3.920 13.718 5.775 1.00 86.88 215 SER A O 1
ATOM 1730 N N . ALA A 1 216 ? 2.391 12.860 7.169 1.00 86.12 216 ALA A N 1
ATOM 1731 C CA . ALA A 1 216 ? 3.327 11.983 7.855 1.00 86.12 216 ALA A CA 1
ATOM 1732 C C . ALA A 1 216 ? 3.846 10.854 6.944 1.00 86.12 216 ALA A C 1
ATOM 1734 O O . ALA A 1 216 ? 5.038 10.563 6.957 1.00 86.12 216 ALA A O 1
ATOM 1735 N N . VAL A 1 217 ? 2.997 10.264 6.091 1.00 88.00 217 VAL A N 1
ATOM 1736 C CA . VAL A 1 217 ? 3.443 9.288 5.079 1.00 88.00 217 VAL A CA 1
ATOM 1737 C C . VAL A 1 217 ? 4.344 9.957 4.039 1.00 88.00 217 VAL A C 1
ATOM 1739 O O . VAL A 1 217 ? 5.356 9.383 3.650 1.00 88.00 217 VAL A O 1
ATOM 1742 N N . ARG A 1 218 ? 4.037 11.189 3.621 1.00 89.69 218 ARG A N 1
ATOM 1743 C CA . ARG A 1 218 ? 4.909 11.947 2.714 1.00 89.69 218 ARG A CA 1
ATOM 1744 C C . ARG A 1 218 ? 6.292 12.165 3.325 1.00 89.69 218 ARG A C 1
ATOM 1746 O O . ARG A 1 218 ? 7.285 11.873 2.671 1.00 89.69 218 ARG A O 1
ATOM 1753 N N . ASN A 1 219 ? 6.352 12.611 4.578 1.00 89.06 219 ASN A N 1
ATOM 1754 C CA . ASN A 1 219 ? 7.612 12.794 5.297 1.00 89.06 219 ASN A CA 1
ATOM 1755 C C . ASN A 1 219 ? 8.376 11.476 5.457 1.00 89.06 219 ASN A C 1
ATOM 1757 O O . ASN A 1 219 ? 9.587 11.454 5.270 1.00 89.06 219 ASN A O 1
ATOM 1761 N N . TYR A 1 220 ? 7.670 10.374 5.720 1.00 88.31 220 TYR A N 1
ATOM 1762 C CA . TYR A 1 220 ? 8.269 9.044 5.805 1.00 88.31 220 TYR A CA 1
ATOM 1763 C C . TYR A 1 220 ? 9.011 8.645 4.519 1.00 88.31 220 TYR A C 1
ATOM 1765 O O . TYR A 1 220 ? 10.111 8.112 4.591 1.00 88.31 220 TYR A O 1
ATOM 1773 N N . PHE A 1 221 ? 8.462 8.959 3.343 1.00 90.44 221 PHE A N 1
ATOM 1774 C CA . PHE A 1 221 ? 9.120 8.703 2.054 1.00 90.44 221 PHE A CA 1
ATOM 1775 C C . PHE A 1 221 ? 10.096 9.801 1.600 1.00 90.44 221 PHE A C 1
ATOM 1777 O O . PHE A 1 221 ? 10.735 9.638 0.558 1.00 90.44 221 PHE A O 1
ATOM 1784 N N . ASN A 1 222 ? 10.216 10.907 2.342 1.00 90.06 222 ASN A N 1
ATOM 1785 C CA . ASN A 1 222 ? 11.284 11.885 2.123 1.00 90.06 222 ASN A CA 1
ATOM 1786 C C . ASN A 1 222 ? 12.620 11.401 2.706 1.00 90.06 222 ASN A C 1
ATOM 1788 O O . ASN A 1 222 ? 13.668 11.907 2.308 1.00 90.06 222 ASN A O 1
ATOM 1792 N N . ASP A 1 223 ? 12.595 10.421 3.613 1.00 89.50 223 ASP A N 1
ATOM 1793 C CA . ASP A 1 223 ? 13.792 9.707 4.042 1.00 89.50 223 ASP A CA 1
ATOM 1794 C C . ASP A 1 223 ? 14.376 8.903 2.867 1.00 89.50 223 ASP A C 1
ATOM 1796 O O . ASP A 1 223 ? 13.695 8.072 2.254 1.00 89.50 223 ASP A O 1
ATOM 1800 N N . GLY A 1 224 ? 15.644 9.170 2.541 1.00 89.19 224 GLY A N 1
ATOM 1801 C CA . GLY A 1 224 ? 16.331 8.533 1.417 1.00 89.19 224 GLY A CA 1
ATOM 1802 C C . GLY A 1 224 ? 16.410 7.014 1.558 1.00 89.19 224 GLY A C 1
ATOM 1803 O O . GLY A 1 224 ? 16.135 6.304 0.598 1.00 89.19 224 GLY A O 1
ATOM 1804 N N . GLY A 1 225 ? 16.672 6.501 2.763 1.00 89.50 225 GLY A N 1
ATOM 1805 C CA . GLY A 1 225 ? 16.765 5.063 3.008 1.00 89.50 225 GLY A CA 1
ATOM 1806 C C . GLY A 1 225 ? 15.425 4.349 2.829 1.00 89.50 225 GLY A C 1
ATOM 1807 O O . GLY A 1 225 ? 15.364 3.276 2.224 1.00 89.50 225 GLY A O 1
ATOM 1808 N N . VAL A 1 226 ? 14.330 4.960 3.291 1.00 90.38 226 VAL A N 1
ATOM 1809 C CA . VAL A 1 226 ? 12.970 4.434 3.073 1.00 90.38 226 VAL A CA 1
ATOM 1810 C C . VAL A 1 226 ? 12.630 4.414 1.586 1.00 90.38 226 VAL A C 1
ATOM 1812 O O . VAL A 1 226 ? 12.130 3.406 1.074 1.00 90.38 226 VAL A O 1
ATOM 1815 N N . ARG A 1 227 ? 12.904 5.516 0.882 1.00 92.62 227 ARG A N 1
ATOM 1816 C CA . ARG A 1 227 ? 12.653 5.632 -0.556 1.00 92.62 227 ARG A CA 1
ATOM 1817 C C . ARG A 1 227 ? 13.458 4.609 -1.352 1.00 92.62 227 ARG A C 1
ATOM 1819 O O . ARG A 1 227 ? 12.878 3.928 -2.196 1.00 92.62 227 ARG A O 1
ATOM 1826 N N . ASP A 1 228 ? 14.749 4.478 -1.076 1.00 92.19 228 ASP A N 1
ATOM 1827 C CA . ASP A 1 228 ? 15.640 3.555 -1.779 1.00 92.19 228 ASP A CA 1
ATOM 1828 C C . ASP A 1 228 ? 15.223 2.102 -1.539 1.00 92.19 228 ASP A C 1
ATOM 1830 O O . ASP A 1 228 ? 15.146 1.312 -2.480 1.00 92.19 228 ASP A O 1
ATOM 1834 N N . SER A 1 229 ? 14.845 1.764 -0.302 1.00 91.56 229 SER A N 1
ATOM 1835 C CA . SER A 1 229 ? 14.297 0.450 0.047 1.00 91.56 229 SER A CA 1
ATOM 1836 C C . SER A 1 229 ? 12.999 0.147 -0.712 1.00 91.56 229 SER A C 1
ATOM 1838 O O . SER A 1 229 ? 12.848 -0.932 -1.289 1.00 91.56 229 SER A O 1
ATOM 1840 N N . ALA A 1 230 ? 12.078 1.113 -0.801 1.00 93.56 230 ALA A N 1
ATOM 1841 C CA . ALA A 1 230 ? 10.833 0.956 -1.553 1.00 93.56 230 ALA A CA 1
ATOM 1842 C C . ALA A 1 230 ? 11.069 0.803 -3.065 1.00 93.56 230 ALA A C 1
ATOM 1844 O O . ALA A 1 230 ? 10.430 -0.033 -3.707 1.00 93.56 230 ALA A O 1
ATOM 1845 N N . GLN A 1 231 ? 12.009 1.563 -3.633 1.00 94.56 231 GLN A N 1
ATOM 1846 C CA . GLN A 1 231 ? 12.408 1.430 -5.035 1.00 94.56 231 GLN A CA 1
ATOM 1847 C C . GLN A 1 231 ? 13.072 0.080 -5.314 1.00 94.56 231 GLN A C 1
ATOM 1849 O O . GLN A 1 231 ? 12.790 -0.551 -6.333 1.00 94.56 231 GLN A O 1
ATOM 1854 N N . PHE A 1 232 ? 13.940 -0.383 -4.414 1.00 93.62 232 PHE A N 1
ATOM 1855 C CA . PHE A 1 232 ? 14.581 -1.686 -4.543 1.00 93.62 232 PHE A CA 1
ATOM 1856 C C . PHE A 1 232 ? 13.556 -2.821 -4.471 1.00 93.62 232 PHE A C 1
ATOM 1858 O O . PHE A 1 232 ? 13.551 -3.691 -5.341 1.00 93.62 232 PHE A O 1
ATOM 1865 N N . LEU A 1 233 ? 12.627 -2.768 -3.512 1.00 93.81 233 LEU A N 1
ATOM 1866 C CA . LEU A 1 233 ? 11.516 -3.713 -3.423 1.00 93.81 233 LEU A CA 1
ATOM 1867 C C . LEU A 1 233 ? 10.684 -3.730 -4.713 1.00 93.81 233 LEU A C 1
ATOM 1869 O O . LEU A 1 233 ? 10.407 -4.803 -5.248 1.00 93.81 233 LEU A O 1
ATOM 1873 N N . ALA A 1 234 ? 10.312 -2.560 -5.240 1.00 95.25 234 ALA A N 1
ATOM 1874 C CA . ALA A 1 234 ? 9.547 -2.461 -6.480 1.00 95.25 234 ALA A CA 1
ATOM 1875 C C . ALA A 1 234 ? 10.267 -3.149 -7.652 1.00 95.25 234 ALA A C 1
ATOM 1877 O O . ALA A 1 234 ? 9.654 -3.943 -8.366 1.00 95.25 234 ALA A O 1
ATOM 1878 N N . LYS A 1 235 ? 11.581 -2.932 -7.792 1.00 94.25 235 LYS A N 1
ATOM 1879 C CA . LYS A 1 235 ? 12.415 -3.617 -8.793 1.00 94.25 235 LYS A CA 1
ATOM 1880 C C . LYS A 1 235 ? 12.374 -5.133 -8.649 1.00 94.25 235 LYS A C 1
ATOM 1882 O O . LYS A 1 235 ? 12.204 -5.832 -9.648 1.00 94.25 235 LYS A O 1
ATOM 1887 N N . GLN A 1 236 ? 12.496 -5.649 -7.425 1.00 92.69 236 GLN A N 1
ATOM 1888 C CA . GLN A 1 236 ? 12.434 -7.093 -7.182 1.00 92.69 236 GLN A CA 1
ATOM 1889 C C . GLN A 1 236 ? 11.056 -7.671 -7.523 1.00 92.69 236 GLN A C 1
ATOM 1891 O O . GLN A 1 236 ? 10.978 -8.713 -8.172 1.00 92.69 236 GLN A O 1
ATOM 1896 N N . LEU A 1 237 ? 9.972 -6.983 -7.154 1.00 92.75 237 LEU A N 1
ATOM 1897 C CA . LEU A 1 237 ? 8.604 -7.420 -7.448 1.00 92.75 237 LEU A CA 1
ATOM 1898 C C . LEU A 1 237 ? 8.316 -7.443 -8.956 1.00 92.75 237 LEU A C 1
ATOM 1900 O O . LEU A 1 237 ? 7.770 -8.425 -9.458 1.00 92.75 237 LEU A O 1
ATOM 1904 N N . VAL A 1 238 ? 8.722 -6.402 -9.692 1.00 92.88 238 VAL A N 1
ATOM 1905 C CA . VAL A 1 238 ? 8.570 -6.344 -11.157 1.00 92.88 238 VAL A CA 1
ATOM 1906 C C . VAL A 1 238 ? 9.380 -7.445 -11.833 1.00 92.88 238 VAL A C 1
ATOM 1908 O O . VAL A 1 238 ? 8.855 -8.163 -12.685 1.00 92.88 238 VAL A O 1
ATOM 1911 N N . LYS A 1 239 ? 10.637 -7.637 -11.414 1.00 91.19 239 LYS A N 1
ATOM 1912 C CA . LYS A 1 239 ? 11.493 -8.709 -11.931 1.00 91.19 239 LYS A CA 1
ATOM 1913 C C . LYS A 1 239 ? 10.882 -10.086 -11.673 1.00 91.19 239 LYS A C 1
ATOM 1915 O O . LYS A 1 239 ? 10.788 -10.885 -12.596 1.00 91.19 239 LYS A O 1
ATOM 1920 N N . SER A 1 240 ? 10.447 -10.356 -10.442 1.00 87.94 240 SER A N 1
ATOM 1921 C CA . SER A 1 240 ? 9.840 -11.635 -10.065 1.00 87.94 240 SER A CA 1
ATOM 1922 C C . SER A 1 240 ? 8.590 -11.931 -10.892 1.00 87.94 240 SER A C 1
ATOM 1924 O O . SER A 1 240 ? 8.481 -13.013 -11.459 1.00 87.94 240 SER A O 1
ATOM 1926 N N . LYS A 1 241 ? 7.695 -10.952 -11.047 1.00 86.69 241 LYS A N 1
ATOM 1927 C CA . LYS A 1 241 ? 6.488 -11.100 -11.864 1.00 86.69 241 LYS A CA 1
ATOM 1928 C C . LYS A 1 241 ? 6.809 -11.412 -13.329 1.00 86.69 241 LYS A C 1
ATOM 1930 O O . LYS A 1 241 ? 6.198 -12.306 -13.900 1.00 86.69 241 LYS A O 1
ATOM 1935 N N . ARG A 1 242 ? 7.763 -10.693 -13.932 1.00 81.69 242 ARG A N 1
ATOM 1936 C CA . ARG A 1 242 ? 8.153 -10.885 -15.342 1.00 81.69 242 ARG A CA 1
ATOM 1937 C C . ARG A 1 242 ? 8.907 -12.191 -15.604 1.00 81.69 242 ARG A C 1
ATOM 1939 O O . ARG A 1 242 ? 8.951 -12.614 -16.746 1.00 81.69 242 ARG A O 1
ATOM 1946 N N . LEU A 1 243 ? 9.506 -12.813 -14.586 1.00 77.75 243 LEU A N 1
ATOM 1947 C CA . LEU A 1 243 ? 10.134 -14.137 -14.712 1.00 77.75 243 LEU A CA 1
ATOM 1948 C C . LEU A 1 243 ? 9.119 -15.288 -14.680 1.00 77.75 243 LEU A C 1
ATOM 1950 O O . LEU A 1 243 ? 9.437 -16.386 -15.125 1.00 77.75 243 LEU A O 1
ATOM 1954 N N . VAL A 1 244 ? 7.938 -15.055 -14.105 1.00 62.41 244 VAL A N 1
ATOM 1955 C CA . VAL A 1 244 ? 6.870 -16.059 -13.955 1.00 62.41 244 VAL A CA 1
ATOM 1956 C C . VAL A 1 244 ? 5.836 -15.974 -15.091 1.00 62.41 244 VAL A C 1
ATOM 1958 O O . VAL A 1 244 ? 5.061 -16.912 -15.269 1.00 62.41 244 VAL A O 1
ATOM 1961 N N . ALA A 1 245 ? 5.817 -14.869 -15.843 1.00 54.19 245 ALA A N 1
ATOM 1962 C CA . ALA A 1 245 ? 4.927 -14.616 -16.981 1.00 54.19 245 ALA A CA 1
ATOM 1963 C C . ALA A 1 245 ? 5.570 -15.027 -18.312 1.00 54.19 245 ALA A C 1
ATOM 1965 O O . ALA A 1 245 ? 4.818 -15.533 -19.174 1.00 54.19 245 ALA A O 1
#

Secondary structure (DSSP, 8-state):
--GGGHHHHHHHHHHHHHHHHHHHHHHHHHHHHTTPPPTT-SSS-TTPPPPGGGT-S----STHHHHHHIIIIIS---HHHHHHHHHHHHHHHHS---S---TTS-SS-HHHHHHHHHHHHHHHHS-TT-----TTTS------TTGGGT-------HHHHHHHT--HHHHHHHHHHS-TTT-------TTTTTS-TT---EETTEEHHHHHHHHHHHHHHHSHHHHHHHHHHHHHHHHHHHHH-

Organism: NCBI:txid2773714

Foldseek 3Di:
DFALCVLLVLVLVQVLQVLLLVVLVVVCVVCVVVVHHRPPPPPDDSPAGDQPCLLDVAQDDDDVSVVLRCQRHVLSHGSVVSSVLSVVVNCVWQVDQPPDPDQQDDRTDPVVVLVSSLVSCCVRVVDSCPDPPPPPPDPPDDPDPVCVVVPRPDRPDVVVVVVVPDCVVVVVVCVVVDDPLVDDDLDQPDQSVPDDSRDQDDDPPDRPSVVSSNVSSVVSCVPPVSVVSSSSVSNVSSVVSVVVD

Sequence (245 aa):
GGGIRGLVSLLILQRILEFIRDEERGCDTRMVEAGHRAPRTDGRDNTEMPLACHYFSFMFGTSTGGIIAIMLGRLRMGINDCIDTYRNLGREIFEKRQPFHFLGQNKYDCTKLERIIKDVVQRHSGSTDALIADSNVLNKSHHNKQDRAQNRCIPCRVRALKKMTDPEPVHQDLQRALDPSVYYRFNVEEDLKKMKLDECIVKGEDNITFSRIESAVRNYFNDGGVRDSAQFLAKQLVKSKRLVA